Protein AF-A0A3M2FPM1-F1 (afdb_monomer_lite)

Sequence (348 aa):
MSELLPLPSFASGWLVTVLALAVVWSGVFDVLKIVMSLLVAVTVVGVLYVAAHVFPGMSAFLVGLIPQTPEVPPWAVEQGLSPNPWREILPLLGWGAGGFASQVWYTYWVMGAGYGMAARTAYGQPANPTLLQRLTKQDAEHLKGWCRVVYTDASLAMILGILVTTGFMVAGAGVLGPRQLAPDGPDVAFTLSTIFSSRWGEIGGFLFILGGAAALIATQIGQLAGWPRLLADSFRLCIPGFARRFPWKTQFRLFLLLFLFTNMVIVYTLGVRPVFLVQLGAILDGLLLTPLQALWVGLGLYLVLPKLLSKDAYDVLRPHWSFAVGLALAFLVFGYFCIVQIPFVLFG

Foldseek 3Di:
DPDPDPDPPLRVVLVLLVVLLVCLLVVPCDVLVVVLVVLLVVLLVLLLVLLVVLPPDPVVVVVVVPDDQDFDDPLVVVVVDDRRSLLVVLLCQQCLLDFQQVVVLVVVVCLVVCQQCSVVDHQPDDDDLVVQQPQALVSLLSNVVSVVVVVVVSVVVNVSSVSSVVSLVSLCCRQVVVVSDDQFDPCSLQSSLSSQCVPVNPVSSVSSSVSVSSVVSVSSSSCLNRVQSVVLNVCVVVPVVVVVPDPSSVSSVVVSVVCSVVVSCCCVVVDVGPVVVSSVCSNVRRQPCQLVVLVVVLCCQPPVSVSRHHPSSCVSNRDDCVSVVVSVVRNVVSVCCVPPVVCVVVPD

Radius of gyration: 22.38 Å; chains: 1; bounding box: 54×47×59 Å

pLDDT: mean 90.33, std 7.53, range [36.47, 97.69]

Structure (mmCIF, N/CA/C/O backbone):
data_AF-A0A3M2FPM1-F1
#
_entry.id   AF-A0A3M2FPM1-F1
#
loop_
_atom_site.group_PDB
_atom_site.id
_atom_site.type_symbol
_atom_site.label_atom_id
_atom_site.label_alt_id
_atom_site.label_comp_id
_atom_site.label_asym_id
_atom_site.label_entity_id
_atom_site.label_seq_id
_atom_site.pdbx_PDB_ins_code
_atom_site.Cartn_x
_atom_site.Cartn_y
_atom_site.Cartn_z
_atom_site.occupancy
_atom_site.B_iso_or_equiv
_atom_site.auth_seq_id
_atom_site.auth_comp_id
_atom_site.auth_asym_id
_atom_site.auth_atom_id
_atom_site.pdbx_PDB_model_num
ATOM 1 N N . MET A 1 1 ? 6.044 12.670 -29.179 1.00 42.50 1 MET A N 1
ATOM 2 C CA . MET A 1 1 ? 4.901 13.382 -28.575 1.00 42.50 1 MET A CA 1
ATOM 3 C C . MET A 1 1 ? 5.463 14.425 -27.633 1.00 42.50 1 MET A C 1
ATOM 5 O O . MET A 1 1 ? 6.058 14.070 -26.627 1.00 42.50 1 MET A O 1
ATOM 9 N N . SER A 1 2 ? 5.379 15.682 -28.055 1.00 36.47 2 SER A N 1
ATOM 10 C CA . SER A 1 2 ? 5.693 16.881 -27.279 1.00 36.47 2 SER A CA 1
ATOM 11 C C . SER A 1 2 ? 5.007 16.847 -25.914 1.00 36.47 2 SER A C 1
ATOM 13 O O . SER A 1 2 ? 3.870 16.386 -25.820 1.00 36.47 2 SER A O 1
ATOM 15 N N . GLU A 1 3 ? 5.714 17.321 -24.889 1.00 44.88 3 GLU A N 1
ATOM 16 C CA . GLU A 1 3 ? 5.253 17.483 -23.508 1.00 44.88 3 GLU A CA 1
ATOM 17 C C . GLU A 1 3 ? 3.758 17.836 -23.444 1.00 44.88 3 GLU A C 1
ATOM 19 O O . GLU A 1 3 ? 3.331 18.880 -23.931 1.00 44.88 3 GLU A O 1
ATOM 24 N N . LEU A 1 4 ? 2.945 16.954 -22.852 1.00 53.50 4 LEU A N 1
ATOM 25 C CA . LEU A 1 4 ? 1.500 17.172 -22.694 1.00 53.50 4 LEU A CA 1
ATOM 26 C C . LEU A 1 4 ? 1.186 18.440 -21.876 1.00 53.50 4 LEU A C 1
ATOM 28 O O . LEU A 1 4 ? 0.102 18.997 -22.017 1.00 53.50 4 LEU A O 1
ATOM 32 N N . LEU A 1 5 ? 2.146 18.908 -21.070 1.00 52.84 5 LEU A N 1
ATOM 33 C CA . LEU A 1 5 ? 2.195 20.210 -20.407 1.00 52.84 5 LEU A CA 1
ATOM 34 C C . LEU A 1 5 ? 3.676 20.627 -20.286 1.00 52.84 5 LEU A C 1
ATOM 36 O O . LEU A 1 5 ? 4.431 19.875 -19.668 1.00 52.84 5 LEU A O 1
ATOM 40 N N . PRO A 1 6 ? 4.108 21.796 -20.797 1.00 62.34 6 PRO A N 1
ATOM 41 C CA . PRO A 1 6 ? 5.496 22.258 -20.710 1.00 62.34 6 PRO A CA 1
ATOM 42 C C . PRO A 1 6 ? 5.778 22.877 -19.335 1.00 62.34 6 PRO A C 1
ATOM 44 O O . PRO A 1 6 ? 6.117 24.054 -19.201 1.00 62.34 6 PRO A O 1
ATOM 47 N N . LEU A 1 7 ? 5.534 22.104 -18.278 1.00 69.81 7 LEU A N 1
ATOM 48 C CA . LEU A 1 7 ? 5.782 22.518 -16.905 1.00 69.81 7 LEU A CA 1
ATOM 49 C C . LEU A 1 7 ? 7.059 21.843 -16.397 1.00 69.81 7 LEU A C 1
ATOM 51 O O . LEU A 1 7 ? 7.170 20.618 -16.491 1.00 69.81 7 LEU A O 1
ATOM 55 N N . PRO A 1 8 ? 7.995 22.602 -15.792 1.00 80.00 8 PRO A N 1
ATOM 56 C CA . PRO A 1 8 ? 9.150 22.018 -15.124 1.00 80.00 8 PRO A CA 1
ATOM 57 C C . PRO A 1 8 ? 8.712 20.937 -14.132 1.00 80.00 8 PRO A C 1
ATOM 59 O O . PRO A 1 8 ? 7.728 21.120 -13.412 1.00 80.00 8 PRO A O 1
ATOM 62 N N . SER A 1 9 ? 9.463 19.838 -14.037 1.00 76.75 9 SER A N 1
ATOM 63 C CA . SER A 1 9 ? 9.159 18.711 -13.137 1.00 76.75 9 SER A CA 1
ATOM 64 C C . SER A 1 9 ? 8.900 19.151 -11.689 1.00 76.75 9 SER A C 1
ATOM 66 O O . SER A 1 9 ? 7.981 18.654 -11.041 1.00 76.75 9 SER A O 1
ATOM 68 N N . PHE A 1 10 ? 9.642 20.157 -11.220 1.00 81.75 10 PHE A N 1
ATOM 69 C CA . PHE A 1 10 ? 9.437 20.814 -9.928 1.00 81.75 10 PHE A CA 1
ATOM 70 C C . PHE A 1 10 ? 8.044 21.454 -9.792 1.00 81.75 10 PHE A C 1
ATOM 72 O O . PHE A 1 10 ? 7.345 21.245 -8.802 1.00 81.75 10 PHE A O 1
ATOM 79 N N . ALA A 1 11 ? 7.608 22.221 -10.793 1.00 84.44 11 ALA A N 1
ATOM 80 C CA . ALA A 1 11 ? 6.297 22.868 -10.778 1.00 84.44 11 ALA A CA 1
ATOM 81 C C . ALA A 1 11 ? 5.167 21.830 -10.846 1.00 84.44 11 ALA A C 1
ATOM 83 O O . ALA A 1 11 ? 4.187 21.936 -10.110 1.00 84.44 11 ALA A O 1
ATOM 84 N N . SER A 1 12 ? 5.338 20.791 -11.666 1.00 83.62 12 SER A N 1
ATOM 85 C CA . SER A 1 12 ? 4.389 19.680 -11.793 1.00 83.62 12 SER A CA 1
ATOM 86 C C . SER A 1 12 ? 4.234 18.894 -10.486 1.00 83.62 12 SER A C 1
ATOM 88 O O . SER A 1 12 ? 3.109 18.601 -10.078 1.00 83.62 12 SER A O 1
ATOM 90 N N . GLY A 1 13 ? 5.337 18.613 -9.781 1.00 86.19 13 GLY A N 1
ATOM 91 C CA . GLY A 1 13 ? 5.314 17.940 -8.478 1.00 86.19 13 GLY A CA 1
ATOM 92 C C . GLY A 1 13 ? 4.540 18.730 -7.418 1.00 86.19 13 GLY A C 1
ATOM 93 O O . GLY A 1 13 ? 3.672 18.177 -6.732 1.00 86.19 13 GLY A O 1
ATOM 94 N N . TRP A 1 14 ? 4.779 20.043 -7.333 1.00 90.31 14 TRP A N 1
ATOM 95 C CA . TRP A 1 14 ? 4.008 20.925 -6.452 1.00 90.31 14 TRP A CA 1
ATOM 96 C C . TRP A 1 14 ? 2.537 21.013 -6.849 1.00 90.31 14 TRP A C 1
ATOM 98 O O . TRP A 1 14 ? 1.678 20.895 -5.978 1.00 90.31 14 TRP A O 1
ATOM 108 N N . LEU A 1 15 ? 2.234 21.176 -8.138 1.00 90.06 15 LEU A N 1
ATOM 109 C CA . LEU A 1 15 ? 0.861 21.273 -8.635 1.00 90.06 15 LEU A CA 1
ATOM 110 C C . LEU A 1 15 ? 0.041 20.038 -8.249 1.00 90.06 15 LEU A C 1
ATOM 112 O O . LEU A 1 15 ? -1.041 20.171 -7.677 1.00 90.06 15 LEU A O 1
ATOM 116 N N . VAL A 1 16 ? 0.576 18.842 -8.508 1.00 88.44 16 VAL A N 1
ATOM 117 C CA . VAL A 1 16 ? -0.086 17.575 -8.171 1.00 88.44 16 VAL A CA 1
ATOM 118 C C . VAL A 1 16 ? -0.299 17.447 -6.663 1.00 88.44 16 VAL A C 1
ATOM 120 O O . VAL A 1 16 ? -1.384 17.070 -6.215 1.00 88.44 16 VAL A O 1
ATOM 123 N N . THR A 1 17 ? 0.707 17.798 -5.864 1.00 90.94 17 THR A N 1
ATOM 124 C CA . THR A 1 17 ? 0.622 17.641 -4.407 1.00 90.94 17 THR A CA 1
ATOM 125 C C . THR A 1 17 ? -0.316 18.672 -3.773 1.00 90.94 17 THR A C 1
ATOM 127 O O . THR A 1 17 ? -1.078 18.334 -2.868 1.00 90.94 17 THR A O 1
ATOM 130 N N . VAL A 1 18 ? -0.331 19.912 -4.269 1.00 92.38 18 VAL A N 1
ATOM 131 C CA . VAL A 1 18 ? -1.268 20.961 -3.833 1.00 92.38 18 VAL A CA 1
ATOM 132 C C . VAL A 1 18 ? -2.696 20.633 -4.261 1.00 92.38 18 VAL A C 1
ATOM 134 O O . VAL A 1 18 ? -3.621 20.844 -3.478 1.00 92.38 18 VAL A O 1
ATOM 137 N N . LEU A 1 19 ? -2.894 20.062 -5.452 1.00 90.94 19 LEU A N 1
ATOM 138 C CA . LEU A 1 19 ? -4.199 19.551 -5.867 1.00 90.94 19 LEU A CA 1
ATOM 139 C C . LEU A 1 19 ? -4.682 18.463 -4.901 1.00 90.94 19 LEU A C 1
ATOM 141 O O . LEU A 1 19 ? -5.799 18.545 -4.390 1.00 90.94 19 LEU A O 1
ATOM 145 N N . ALA A 1 20 ? -3.828 17.482 -4.595 1.00 91.75 20 ALA A N 1
ATOM 146 C CA . ALA A 1 20 ? -4.159 16.424 -3.647 1.00 91.75 20 ALA A CA 1
ATOM 147 C C . ALA A 1 20 ? -4.471 16.989 -2.249 1.00 91.75 20 ALA A C 1
ATOM 149 O O . ALA A 1 20 ? -5.468 16.606 -1.634 1.00 91.75 20 ALA A O 1
ATOM 150 N N . LEU A 1 21 ? -3.684 17.960 -1.776 1.00 93.06 21 LEU A N 1
ATOM 151 C CA . LEU A 1 21 ? -3.943 18.694 -0.538 1.00 93.06 21 LEU A CA 1
ATOM 152 C C . LEU A 1 21 ? -5.315 19.376 -0.563 1.00 93.06 21 LEU A C 1
ATOM 154 O O . LEU A 1 21 ? -6.071 19.233 0.393 1.00 93.06 21 LEU A O 1
ATOM 158 N N . ALA A 1 22 ? -5.646 20.108 -1.628 1.00 91.75 22 ALA A N 1
ATOM 159 C CA . ALA A 1 22 ? -6.902 20.845 -1.748 1.00 91.75 22 ALA A CA 1
ATOM 160 C C . ALA A 1 22 ? -8.119 19.908 -1.728 1.00 91.75 22 ALA A C 1
ATOM 162 O O . ALA A 1 22 ? -9.112 20.187 -1.048 1.00 91.75 22 ALA A O 1
ATOM 163 N N . VAL A 1 23 ? -8.024 18.762 -2.406 1.00 90.81 23 VAL A N 1
ATOM 164 C CA . VAL A 1 23 ? -9.053 17.712 -2.379 1.00 90.81 23 VAL A CA 1
ATOM 165 C C . VAL A 1 23 ? -9.238 17.177 -0.956 1.00 90.81 23 VAL A C 1
ATOM 167 O O . VAL A 1 23 ? -10.352 17.166 -0.432 1.00 90.81 23 VAL A O 1
ATOM 170 N N . VAL A 1 24 ? -8.147 16.804 -0.281 1.00 90.75 24 VAL A N 1
ATOM 171 C CA . VAL A 1 24 ? -8.204 16.284 1.096 1.00 90.75 24 VAL A CA 1
ATOM 172 C C . VAL A 1 24 ? -8.703 17.338 2.088 1.00 90.75 24 VAL A C 1
ATOM 174 O O . VAL A 1 24 ? -9.451 17.019 3.013 1.00 90.75 24 VAL A O 1
ATOM 177 N N . TRP A 1 25 ? -8.322 18.600 1.896 1.00 91.31 25 TRP A N 1
ATOM 178 C CA . TRP A 1 25 ? -8.693 19.706 2.774 1.00 91.31 25 TRP A CA 1
ATOM 179 C C . TRP A 1 25 ? -10.163 20.107 2.638 1.00 91.31 25 TRP A C 1
ATOM 181 O O . TRP A 1 25 ? -10.804 20.436 3.642 1.00 91.31 25 TRP A O 1
ATOM 191 N N . SER A 1 26 ? -10.683 20.102 1.409 1.00 86.75 26 SER A N 1
ATOM 192 C CA . SER A 1 26 ? -12.080 20.429 1.106 1.00 86.75 26 SER A CA 1
ATOM 193 C C . SER A 1 26 ? -13.036 19.287 1.448 1.00 86.75 26 SER A C 1
ATOM 195 O O . SER A 1 26 ? -14.183 19.545 1.803 1.00 86.75 26 SER A O 1
ATOM 197 N N . GLY A 1 27 ? -12.570 18.036 1.376 1.00 78.31 27 GLY A N 1
ATOM 198 C CA . GLY A 1 27 ? -13.399 16.848 1.582 1.00 78.31 27 GLY A CA 1
ATOM 199 C C . GLY A 1 27 ? -14.321 16.525 0.403 1.00 78.31 27 GLY A C 1
ATOM 200 O O . GLY A 1 27 ? -15.122 15.600 0.508 1.00 78.31 27 GLY A O 1
ATOM 201 N N . VAL A 1 28 ? -14.210 17.250 -0.716 1.00 73.75 28 VAL A N 1
ATOM 202 C CA . VAL A 1 28 ? -15.019 17.032 -1.921 1.00 73.75 28 VAL A CA 1
ATOM 203 C C . VAL A 1 28 ? -14.336 15.973 -2.784 1.00 73.75 28 VAL A C 1
ATOM 205 O O . VAL A 1 28 ? -13.407 16.269 -3.532 1.00 73.75 28 VAL A O 1
ATOM 208 N N . PHE A 1 29 ? -14.775 14.723 -2.647 1.00 73.50 29 PHE A N 1
ATOM 209 C CA . PHE A 1 29 ? -14.150 13.572 -3.310 1.00 73.50 29 PHE A CA 1
ATOM 210 C C . PHE A 1 29 ? -14.971 12.967 -4.444 1.00 73.50 29 PHE A C 1
ATOM 212 O O . PHE A 1 29 ? -14.406 12.267 -5.280 1.00 73.50 29 PHE A O 1
ATOM 219 N N . ASP A 1 30 ? -16.280 13.196 -4.483 1.00 75.44 30 ASP A N 1
ATOM 220 C CA . ASP A 1 30 ? -17.179 12.295 -5.210 1.00 75.44 30 ASP A CA 1
ATOM 221 C C . ASP A 1 30 ? -16.984 12.342 -6.729 1.00 75.44 30 ASP A C 1
ATOM 223 O O . ASP A 1 30 ? -16.840 11.301 -7.369 1.00 75.44 30 ASP A O 1
ATOM 227 N N . VAL A 1 31 ? -16.884 13.542 -7.310 1.00 76.69 31 VAL A N 1
ATOM 228 C CA . VAL A 1 31 ? -16.664 13.703 -8.759 1.00 76.69 31 VAL A CA 1
ATOM 229 C C . VAL A 1 31 ? -15.287 13.181 -9.163 1.00 76.69 31 VAL A C 1
ATOM 231 O O . VAL A 1 31 ? -15.156 12.436 -10.134 1.00 76.69 31 VAL A O 1
ATOM 234 N N . LEU A 1 32 ? -14.258 13.539 -8.392 1.00 81.50 32 LEU A N 1
ATOM 235 C CA . LEU A 1 32 ? -12.887 13.139 -8.682 1.00 81.50 32 LEU A CA 1
ATOM 236 C C . LEU A 1 32 ? -12.728 11.616 -8.585 1.00 81.50 32 LEU A C 1
ATOM 238 O O . LEU A 1 32 ? -12.099 11.008 -9.447 1.00 81.50 32 LEU A O 1
ATOM 242 N N . LYS A 1 33 ? -13.375 10.991 -7.596 1.00 82.38 33 LYS A N 1
ATOM 243 C CA . LYS A 1 33 ? -13.416 9.537 -7.437 1.00 82.38 33 LYS A CA 1
ATOM 244 C C . LYS A 1 33 ? -13.971 8.858 -8.687 1.00 82.38 33 LYS A C 1
ATOM 246 O O . LYS A 1 33 ? -13.342 7.926 -9.170 1.00 82.38 33 LYS A O 1
ATOM 251 N N . ILE A 1 34 ? -15.086 9.337 -9.244 1.00 86.12 34 ILE A N 1
ATOM 252 C CA . ILE A 1 34 ? -15.693 8.740 -10.448 1.00 86.12 34 ILE A CA 1
ATOM 253 C C . ILE A 1 34 ? -14.735 8.819 -11.641 1.00 86.12 34 ILE A C 1
ATOM 255 O O . ILE A 1 34 ? -14.477 7.805 -12.291 1.00 86.12 34 ILE A O 1
ATOM 259 N N . VAL A 1 35 ? -14.176 10.003 -11.909 1.00 86.62 35 VAL A N 1
ATOM 260 C CA . VAL A 1 35 ? -13.268 10.211 -13.050 1.00 86.62 35 VAL A CA 1
ATOM 261 C C . VAL A 1 35 ? -12.014 9.344 -12.917 1.00 86.62 35 VAL A C 1
ATOM 263 O O . VAL A 1 35 ? -11.632 8.657 -13.863 1.00 86.62 35 VAL A O 1
ATOM 266 N N . MET A 1 36 ? -11.393 9.320 -11.736 1.00 88.00 36 MET A N 1
ATOM 267 C CA . MET A 1 36 ? -10.199 8.508 -11.494 1.00 88.00 36 MET A CA 1
ATOM 268 C C . MET A 1 36 ? -10.500 7.014 -11.570 1.00 88.00 36 MET A C 1
ATOM 270 O O . MET A 1 36 ? -9.724 6.276 -12.168 1.00 88.00 36 MET A O 1
ATOM 274 N N . SER A 1 37 ? -11.628 6.561 -11.016 1.00 89.44 37 SER A N 1
ATOM 275 C CA . SER A 1 37 ? -12.043 5.159 -11.106 1.00 89.44 37 SER A CA 1
ATOM 276 C C . SER A 1 37 ? -12.270 4.723 -12.550 1.00 89.44 37 SER A C 1
ATOM 278 O O . SER A 1 37 ? -11.867 3.619 -12.900 1.00 89.44 37 SER A O 1
ATOM 280 N N . LEU A 1 38 ? -12.845 5.581 -13.401 1.00 92.81 38 LEU A N 1
ATOM 281 C CA . LEU A 1 38 ? -12.995 5.292 -14.829 1.00 92.81 38 LEU A CA 1
ATOM 282 C C . LEU A 1 38 ? -11.630 5.134 -15.512 1.00 92.81 38 LEU A C 1
ATOM 284 O O . LEU A 1 38 ? -11.411 4.156 -16.221 1.00 92.81 38 LEU A O 1
ATOM 288 N N . LEU A 1 39 ? -10.699 6.062 -15.277 1.00 92.56 39 LEU A N 1
ATOM 289 C CA . LEU A 1 39 ? -9.359 6.009 -15.871 1.00 92.56 39 LEU A CA 1
ATOM 290 C C . LEU A 1 39 ? -8.565 4.789 -15.390 1.00 92.56 39 LEU A C 1
ATOM 292 O O . LEU A 1 39 ? -7.934 4.106 -16.194 1.00 92.56 39 LEU A O 1
ATOM 296 N N . VAL A 1 40 ? -8.645 4.465 -14.098 1.00 91.44 40 VAL A N 1
ATOM 297 C CA . VAL A 1 40 ? -8.042 3.247 -13.541 1.00 91.44 40 VAL A CA 1
ATOM 298 C C . VAL A 1 40 ? -8.688 2.002 -14.147 1.00 91.44 40 VAL A C 1
ATOM 300 O O . VAL A 1 40 ? -7.971 1.074 -14.508 1.00 91.44 40 VAL A O 1
ATOM 303 N N . ALA A 1 41 ? -10.012 1.978 -14.327 1.00 93.69 41 ALA A N 1
ATOM 304 C CA . ALA A 1 41 ? -10.698 0.861 -14.972 1.00 93.69 41 ALA A CA 1
ATOM 305 C C . ALA A 1 41 ? -10.243 0.673 -16.428 1.00 93.69 41 ALA A C 1
ATOM 307 O O . ALA A 1 41 ? -10.002 -0.459 -16.842 1.00 93.69 41 ALA A O 1
ATOM 308 N N . VAL A 1 42 ? -10.048 1.761 -17.183 1.00 93.56 42 VAL A N 1
ATOM 309 C CA . VAL A 1 42 ? -9.473 1.709 -18.540 1.00 93.56 42 VAL A CA 1
ATOM 310 C C . VAL A 1 42 ? -8.069 1.103 -18.513 1.00 93.56 42 VAL A C 1
ATOM 312 O O . VAL A 1 42 ? -7.777 0.221 -19.320 1.00 93.56 42 VAL A O 1
ATOM 315 N N . THR A 1 43 ? -7.220 1.498 -17.560 1.00 93.69 43 THR A N 1
ATOM 316 C CA . THR A 1 43 ? -5.889 0.896 -17.382 1.00 93.69 43 THR A CA 1
ATOM 317 C C . THR A 1 43 ? -5.974 -0.589 -17.040 1.00 93.69 43 THR A C 1
ATOM 319 O O . THR A 1 43 ? -5.253 -1.395 -17.619 1.00 93.69 43 THR A O 1
ATOM 322 N N . VAL A 1 44 ? -6.870 -0.984 -16.135 1.00 94.88 44 VAL A N 1
ATOM 323 C CA . VAL A 1 44 ? -7.064 -2.392 -15.757 1.00 94.88 44 VAL A CA 1
ATOM 324 C C . VAL A 1 44 ? -7.505 -3.225 -16.961 1.00 94.88 44 VAL A C 1
ATOM 326 O O . VAL A 1 44 ? -6.913 -4.263 -17.247 1.00 94.88 44 VAL A O 1
ATOM 329 N N . VAL A 1 45 ? -8.501 -2.760 -17.713 1.00 96.06 45 VAL A N 1
ATOM 330 C CA . VAL A 1 45 ? -8.961 -3.458 -18.921 1.00 96.06 45 VAL A CA 1
ATOM 331 C C . VAL A 1 45 ? -7.846 -3.520 -19.964 1.00 96.06 45 VAL A C 1
ATOM 333 O O . VAL A 1 45 ? -7.619 -4.576 -20.552 1.00 96.06 45 VAL A O 1
ATOM 336 N N . GLY A 1 46 ? -7.113 -2.424 -20.164 1.00 96.06 46 GLY A N 1
ATOM 337 C CA . GLY A 1 46 ? -6.020 -2.373 -21.129 1.00 96.06 46 GLY A CA 1
ATOM 338 C C . GLY A 1 46 ? -4.866 -3.300 -20.789 1.00 96.06 46 GLY A C 1
ATOM 339 O O . GLY A 1 46 ? -4.394 -4.019 -21.668 1.00 96.06 46 GLY A O 1
ATOM 340 N N . VAL A 1 47 ? -4.456 -3.374 -19.522 1.00 97.06 47 VAL A N 1
ATOM 341 C CA . VAL A 1 47 ? -3.361 -4.270 -19.141 1.00 97.06 47 VAL A CA 1
ATOM 342 C C . VAL A 1 47 ? -3.775 -5.733 -19.260 1.00 97.06 47 VAL A C 1
ATOM 344 O O . VAL A 1 47 ? -2.997 -6.534 -19.772 1.00 97.06 47 VAL A O 1
ATOM 347 N N . LEU A 1 48 ? -5.009 -6.083 -18.882 1.00 97.12 48 LEU A N 1
ATOM 348 C CA . LEU A 1 48 ? -5.526 -7.444 -19.047 1.00 97.12 48 LEU A CA 1
ATOM 349 C C . LEU A 1 48 ? -5.653 -7.820 -20.529 1.00 97.12 48 LEU A C 1
ATOM 351 O O . LEU A 1 48 ? -5.297 -8.935 -20.912 1.00 97.12 48 LEU A O 1
ATOM 355 N N . TYR A 1 49 ? -6.085 -6.881 -21.375 1.00 97.62 49 TYR A N 1
ATOM 356 C CA . TYR A 1 49 ? -6.118 -7.061 -22.825 1.00 97.62 49 TYR A CA 1
ATOM 357 C C . TYR A 1 49 ? -4.718 -7.321 -23.391 1.00 97.62 49 TYR A C 1
ATOM 359 O O . TYR A 1 49 ? -4.521 -8.302 -24.112 1.00 97.62 49 TYR A O 1
ATOM 367 N N . VAL A 1 50 ? -3.732 -6.479 -23.062 1.00 97.69 50 VAL A N 1
ATOM 368 C CA . VAL A 1 50 ? -2.355 -6.648 -23.552 1.00 97.69 50 VAL A CA 1
ATOM 369 C C . VAL A 1 50 ? -1.769 -7.964 -23.044 1.00 97.69 50 VAL A C 1
ATOM 371 O O . VAL A 1 50 ? -1.223 -8.718 -23.847 1.00 97.69 50 VAL A O 1
ATOM 374 N N . ALA A 1 51 ? -1.939 -8.274 -21.755 1.00 97.69 51 ALA A N 1
ATOM 375 C CA . ALA A 1 51 ? -1.461 -9.508 -21.137 1.00 97.69 51 ALA A CA 1
ATOM 376 C C . ALA A 1 51 ? -2.026 -10.758 -21.824 1.00 97.69 51 ALA A C 1
ATOM 378 O O . ALA A 1 51 ? -1.273 -11.689 -22.091 1.00 97.69 51 ALA A O 1
ATOM 379 N N . ALA A 1 52 ? -3.315 -10.763 -22.179 1.00 97.19 52 ALA A N 1
ATOM 380 C CA . ALA A 1 52 ? -3.925 -11.864 -22.924 1.00 97.19 52 ALA A CA 1
ATOM 381 C C . ALA A 1 52 ? -3.288 -12.059 -24.315 1.00 97.19 52 ALA A C 1
ATOM 383 O O . ALA A 1 52 ? -3.116 -13.191 -24.759 1.00 97.19 52 ALA A O 1
ATOM 384 N N . HIS A 1 53 ? -2.886 -10.973 -24.984 1.00 96.75 53 HIS A N 1
ATOM 385 C CA . HIS A 1 53 ? -2.260 -11.023 -26.313 1.00 96.75 53 HIS A CA 1
ATOM 386 C C . HIS A 1 53 ? -0.778 -11.404 -26.298 1.00 96.75 53 HIS A C 1
ATOM 388 O O . HIS A 1 53 ? -0.242 -11.786 -27.338 1.00 96.75 53 HIS A O 1
ATOM 394 N N . VAL A 1 54 ? -0.096 -11.241 -25.165 1.00 96.88 54 VAL A N 1
ATOM 395 C CA . VAL A 1 54 ? 1.315 -11.632 -24.994 1.00 96.88 54 VAL A CA 1
ATOM 396 C C . VAL A 1 54 ? 1.476 -12.797 -24.019 1.00 96.88 54 VAL A C 1
ATOM 398 O O . VAL A 1 54 ? 2.565 -13.035 -23.503 1.00 96.88 54 VAL A O 1
ATOM 401 N N . PHE A 1 55 ? 0.387 -13.521 -23.752 1.00 97.06 55 PHE A N 1
ATOM 402 C CA . PHE A 1 55 ? 0.371 -14.606 -22.785 1.00 97.06 55 PHE A CA 1
ATOM 403 C C . PHE A 1 55 ? 1.346 -15.717 -23.214 1.00 97.06 55 PHE A C 1
ATOM 405 O O . PHE A 1 55 ? 1.225 -16.230 -24.328 1.00 97.06 55 PHE A O 1
ATOM 412 N N . PRO A 1 56 ? 2.282 -16.146 -22.346 1.00 93.75 56 PRO A N 1
ATOM 413 C CA . PRO A 1 56 ? 3.347 -17.085 -22.716 1.00 93.75 56 PRO A CA 1
ATOM 414 C C . PRO A 1 56 ? 2.867 -18.544 -22.856 1.00 93.75 56 PRO A C 1
ATOM 416 O O . PRO A 1 56 ? 3.672 -19.457 -23.030 1.00 93.75 56 PRO A O 1
ATOM 419 N N . GLY A 1 57 ? 1.558 -18.784 -22.755 1.00 96.12 57 GLY A N 1
ATOM 420 C CA . GLY A 1 57 ? 0.959 -20.113 -22.685 1.00 96.12 57 GLY A CA 1
ATOM 421 C C . GLY A 1 57 ? 0.880 -20.653 -21.253 1.00 96.12 57 GLY A C 1
ATOM 422 O O . GLY A 1 57 ? 1.600 -20.224 -20.350 1.00 96.12 57 GLY A O 1
ATOM 423 N N . MET A 1 58 ? -0.021 -21.618 -21.039 1.00 95.38 58 MET A N 1
ATOM 424 C CA . MET A 1 58 ? -0.345 -22.119 -19.695 1.00 95.38 58 MET A CA 1
ATOM 425 C C . MET A 1 58 ? 0.850 -22.801 -19.019 1.00 95.38 58 MET A C 1
ATOM 427 O O . MET A 1 58 ? 1.058 -22.631 -17.825 1.00 95.38 58 MET A O 1
ATOM 431 N N . SER A 1 59 ? 1.672 -23.532 -19.779 1.00 95.62 59 SER A N 1
ATOM 432 C CA . SER A 1 59 ? 2.841 -24.223 -19.224 1.00 95.62 59 SER A CA 1
ATOM 433 C C . SER A 1 59 ? 3.846 -23.245 -18.615 1.00 95.62 59 SER A C 1
ATOM 435 O O . SER A 1 59 ? 4.237 -23.409 -17.464 1.00 95.62 59 SER A O 1
ATOM 437 N N . ALA A 1 60 ? 4.246 -22.213 -19.363 1.00 93.00 60 ALA A N 1
ATOM 438 C CA . ALA A 1 60 ? 5.197 -21.212 -18.882 1.00 93.00 60 ALA A CA 1
ATOM 439 C C . ALA A 1 60 ? 4.620 -20.410 -17.708 1.00 93.00 60 ALA A C 1
ATOM 441 O O . ALA A 1 60 ? 5.321 -20.143 -16.734 1.00 93.00 60 ALA A O 1
ATOM 442 N N . PHE A 1 61 ? 3.326 -20.087 -17.769 1.00 93.56 61 PHE A N 1
ATOM 443 C CA . PHE A 1 61 ? 2.632 -19.411 -16.680 1.00 93.56 61 PHE A CA 1
ATOM 444 C C . PHE A 1 61 ? 2.652 -20.230 -15.380 1.00 93.56 61 PHE A C 1
ATOM 446 O O . PHE A 1 61 ? 3.014 -19.697 -14.335 1.00 93.56 61 PHE A O 1
ATOM 453 N N . LEU A 1 62 ? 2.333 -21.528 -15.441 1.00 94.12 62 LEU A N 1
ATOM 454 C CA . LEU A 1 62 ? 2.347 -22.411 -14.269 1.00 94.12 62 LEU A CA 1
ATOM 455 C C . LEU A 1 62 ? 3.757 -22.612 -13.702 1.00 94.12 62 LEU A C 1
ATOM 457 O O . LEU A 1 62 ? 3.911 -22.658 -12.484 1.00 94.12 62 LEU A O 1
ATOM 461 N N . VAL A 1 63 ? 4.785 -22.675 -14.555 1.00 92.19 63 VAL A N 1
ATOM 462 C CA . VAL A 1 63 ? 6.188 -22.689 -14.101 1.00 92.19 63 VAL A CA 1
ATOM 463 C C . VAL A 1 63 ? 6.528 -21.401 -13.346 1.00 92.19 63 VAL A C 1
ATOM 465 O O . VAL A 1 63 ? 7.202 -21.457 -12.322 1.00 92.19 63 VAL A O 1
ATOM 468 N N . GLY A 1 64 ? 6.009 -20.253 -13.789 1.00 90.44 64 GLY A N 1
ATOM 469 C CA . GLY A 1 64 ? 6.175 -18.971 -13.099 1.00 90.44 64 GLY A CA 1
ATOM 470 C C . GLY A 1 64 ? 5.536 -18.903 -11.705 1.00 90.44 64 GLY A C 1
ATOM 471 O O . GLY A 1 64 ? 5.899 -18.029 -10.925 1.00 90.44 64 GLY A O 1
ATOM 472 N N . LEU A 1 65 ? 4.617 -19.817 -11.368 1.00 91.25 65 LEU A N 1
ATOM 473 C CA . LEU A 1 65 ? 4.025 -19.912 -10.027 1.00 91.25 65 LEU A CA 1
ATOM 474 C C . LEU A 1 65 ? 4.894 -20.704 -9.042 1.00 91.25 65 LEU A C 1
ATOM 476 O O . LEU A 1 65 ? 4.619 -20.689 -7.841 1.00 91.25 65 LEU A O 1
ATOM 480 N N . ILE A 1 66 ? 5.920 -21.409 -9.527 1.00 93.00 66 ILE A N 1
ATOM 481 C CA . ILE A 1 66 ? 6.856 -22.138 -8.674 1.00 93.00 66 ILE A CA 1
ATOM 482 C C . ILE A 1 66 ? 7.776 -21.109 -8.003 1.00 93.00 66 ILE A C 1
ATOM 484 O O . ILE A 1 66 ? 8.438 -20.352 -8.715 1.00 93.00 66 ILE A O 1
ATOM 488 N N . PRO A 1 67 ? 7.852 -21.062 -6.658 1.00 88.69 67 PRO A N 1
ATOM 489 C CA . PRO A 1 67 ? 8.743 -20.140 -5.965 1.00 88.69 67 PRO A CA 1
ATOM 490 C C . PRO A 1 67 ? 10.200 -20.397 -6.353 1.00 88.69 67 PRO A C 1
ATOM 492 O O . PRO A 1 67 ? 10.791 -21.407 -5.976 1.00 88.69 67 PRO A O 1
ATOM 495 N N . GLN A 1 68 ? 10.774 -19.469 -7.109 1.00 89.38 68 GLN A N 1
ATOM 496 C CA . GLN A 1 68 ? 12.169 -19.489 -7.521 1.00 89.38 68 GLN A CA 1
ATOM 497 C C . GLN A 1 68 ? 12.679 -18.059 -7.644 1.00 89.38 68 GLN A C 1
ATOM 499 O O . GLN A 1 68 ? 11.921 -17.141 -7.957 1.00 89.38 68 GLN A O 1
ATOM 504 N N . THR A 1 69 ? 13.971 -17.877 -7.404 1.00 89.25 69 THR A N 1
ATOM 505 C CA . THR A 1 69 ? 14.630 -16.596 -7.633 1.00 89.25 69 THR A CA 1
ATOM 506 C C . THR A 1 69 ? 15.058 -16.546 -9.103 1.00 89.25 69 THR A C 1
ATOM 508 O O . THR A 1 69 ? 15.921 -17.337 -9.483 1.00 89.25 69 THR A O 1
ATOM 511 N N . PRO A 1 70 ? 14.462 -15.682 -9.946 1.00 88.62 70 PRO A N 1
ATOM 512 C CA . PRO A 1 70 ? 14.853 -15.574 -11.346 1.00 88.62 70 PRO A CA 1
ATOM 513 C C . PRO A 1 70 ? 16.246 -14.953 -11.479 1.00 88.62 70 PRO A C 1
ATOM 515 O O . PRO A 1 70 ? 16.631 -14.101 -10.680 1.00 88.62 70 PRO A O 1
ATOM 518 N N . GLU A 1 71 ? 16.979 -15.336 -12.520 1.00 90.69 71 GLU A N 1
ATOM 519 C CA . GLU A 1 71 ? 18.215 -14.652 -12.898 1.00 90.69 71 GLU A CA 1
ATOM 520 C C . GLU A 1 71 ? 17.905 -13.329 -13.607 1.00 90.69 71 GLU A C 1
ATOM 522 O O . GLU A 1 71 ? 16.938 -13.220 -14.368 1.00 90.69 71 GLU A O 1
ATOM 527 N N . VAL A 1 72 ? 18.741 -12.315 -13.371 1.00 92.88 72 VAL A N 1
ATOM 528 C CA . VAL A 1 72 ? 18.662 -11.050 -14.108 1.00 92.88 72 VAL A CA 1
ATOM 529 C C . VAL A 1 72 ? 19.265 -11.266 -15.501 1.00 92.88 72 VAL A C 1
ATOM 531 O O . VAL A 1 72 ? 20.414 -11.702 -15.592 1.00 92.88 72 VAL A O 1
ATOM 534 N N . PRO A 1 73 ? 18.539 -10.970 -16.596 1.00 92.88 73 PRO A N 1
ATOM 535 C CA . PRO A 1 73 ? 19.059 -11.172 -17.944 1.00 92.88 73 PRO A CA 1
ATOM 536 C C . PRO A 1 73 ? 20.353 -10.377 -18.205 1.00 92.88 73 PRO A C 1
ATOM 538 O O . PRO A 1 73 ? 20.426 -9.216 -17.794 1.00 92.88 73 PRO A O 1
ATOM 541 N N . PRO A 1 74 ? 21.329 -10.922 -18.962 1.00 94.25 74 PRO A N 1
ATOM 542 C CA . PRO A 1 74 ? 22.599 -10.239 -19.235 1.00 94.25 74 PRO A CA 1
ATOM 543 C C . PRO A 1 74 ? 22.433 -8.832 -19.823 1.00 94.25 74 PRO A C 1
ATOM 545 O O . PRO A 1 74 ? 23.077 -7.897 -19.361 1.00 94.25 74 PRO A O 1
ATOM 548 N N . TRP A 1 75 ? 21.486 -8.654 -20.753 1.00 94.38 75 TRP A N 1
ATOM 549 C CA . TRP A 1 75 ? 21.201 -7.356 -21.376 1.00 94.38 75 TRP A CA 1
ATOM 550 C C . TRP A 1 75 ? 20.776 -6.284 -20.360 1.00 94.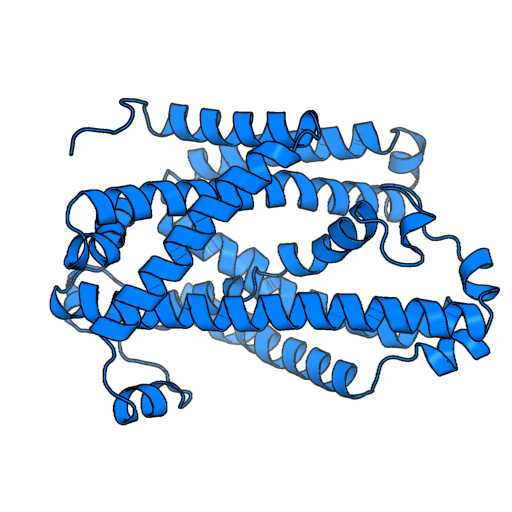38 75 TRP A C 1
ATOM 552 O O . TRP A 1 75 ? 21.055 -5.105 -20.554 1.00 94.38 75 TRP A O 1
ATOM 562 N N . ALA A 1 76 ? 20.102 -6.671 -19.271 1.00 92.44 76 ALA A N 1
ATOM 563 C CA . ALA A 1 76 ? 19.663 -5.732 -18.243 1.00 92.44 76 ALA A CA 1
ATOM 564 C C . ALA A 1 76 ? 20.845 -5.314 -17.357 1.00 92.44 76 ALA A C 1
ATOM 566 O O . ALA A 1 76 ? 20.979 -4.142 -17.008 1.00 92.44 76 ALA A O 1
ATOM 567 N N . VAL A 1 77 ? 21.742 -6.255 -17.048 1.00 93.00 77 VAL A N 1
ATOM 568 C CA . VAL A 1 77 ? 22.987 -5.970 -16.319 1.00 93.00 77 VAL A CA 1
ATOM 569 C C . VAL A 1 77 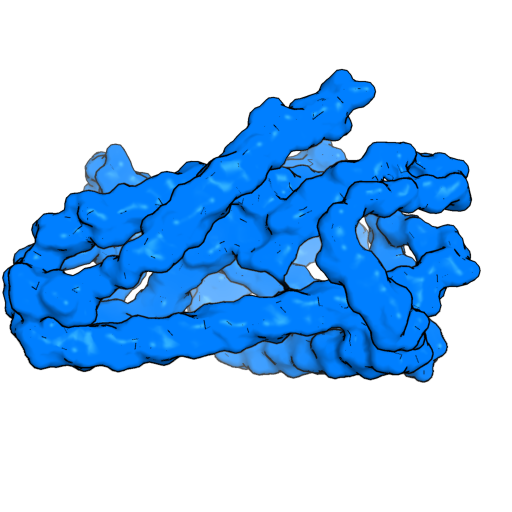? 23.900 -5.056 -17.141 1.00 93.00 77 VAL A C 1
ATOM 571 O O . VAL A 1 77 ? 24.448 -4.095 -16.606 1.00 93.00 77 VAL A O 1
ATOM 574 N N . GLU A 1 78 ? 24.008 -5.294 -18.450 1.00 93.12 78 GLU A N 1
ATOM 575 C CA . GLU A 1 78 ? 24.743 -4.429 -19.385 1.00 93.12 78 GLU A CA 1
ATOM 576 C C . GLU A 1 78 ? 24.175 -3.000 -19.441 1.00 93.12 78 GLU A C 1
ATOM 578 O O . GLU A 1 78 ? 24.928 -2.043 -19.614 1.00 93.12 78 GLU A O 1
ATOM 583 N N . GLN A 1 79 ? 22.866 -2.836 -19.224 1.00 90.25 79 GLN A N 1
ATOM 584 C CA . GLN A 1 79 ? 22.199 -1.532 -19.101 1.00 90.25 79 GLN A CA 1
ATOM 585 C C . GLN A 1 79 ? 22.342 -0.891 -17.706 1.00 90.25 79 GLN A C 1
ATOM 587 O O . GLN A 1 79 ? 21.787 0.178 -17.459 1.00 90.25 79 GLN A O 1
ATOM 592 N N . GLY A 1 80 ? 23.103 -1.504 -16.794 1.00 87.88 80 GLY A N 1
ATOM 593 C CA . GLY A 1 80 ? 23.417 -0.949 -15.476 1.00 87.88 80 GLY A CA 1
ATOM 594 C C . GLY A 1 80 ? 22.471 -1.372 -14.350 1.00 87.88 80 GLY A C 1
ATOM 595 O O . GLY A 1 80 ? 22.599 -0.858 -13.235 1.00 87.88 80 GLY A O 1
ATOM 596 N N . LEU A 1 81 ? 21.548 -2.312 -14.594 1.00 88.38 81 LEU A N 1
ATOM 597 C CA . LEU A 1 81 ? 20.743 -2.895 -13.521 1.00 88.38 81 LEU A CA 1
ATOM 598 C C . LEU A 1 81 ? 21.602 -3.810 -12.643 1.00 88.38 81 LEU A C 1
ATOM 600 O O . LEU A 1 81 ? 22.597 -4.397 -13.068 1.00 88.38 81 LEU A O 1
ATOM 604 N N . SER A 1 82 ? 21.198 -3.948 -11.382 1.00 89.69 82 SER A N 1
ATOM 605 C CA . SER A 1 82 ? 21.886 -4.852 -10.467 1.00 89.69 82 SER A CA 1
ATOM 606 C C . SER A 1 82 ? 21.707 -6.306 -10.905 1.00 89.69 82 SER A C 1
ATOM 608 O O . SER A 1 82 ? 20.585 -6.700 -11.219 1.00 89.69 82 SER A O 1
ATOM 610 N N . PRO A 1 83 ? 22.763 -7.138 -10.838 1.00 91.12 83 PRO A N 1
ATOM 611 C CA . PRO A 1 83 ? 22.637 -8.573 -11.078 1.00 91.12 83 PRO A CA 1
ATOM 612 C C . PRO A 1 83 ? 21.875 -9.294 -9.953 1.00 91.12 83 PRO A C 1
ATOM 614 O O . PRO A 1 83 ? 21.548 -10.468 -10.097 1.00 91.12 83 PRO A O 1
ATOM 617 N N . ASN A 1 84 ? 21.599 -8.621 -8.827 1.00 91.81 84 ASN A N 1
ATOM 618 C CA . ASN A 1 84 ? 20.835 -9.183 -7.722 1.00 91.81 84 ASN A CA 1
ATOM 619 C C . ASN A 1 84 ? 19.321 -8.968 -7.952 1.00 91.81 84 ASN A C 1
ATOM 621 O O . ASN A 1 84 ? 18.837 -7.844 -7.779 1.00 91.81 84 ASN A O 1
ATOM 625 N N . PRO A 1 85 ? 18.547 -10.025 -8.267 1.00 91.75 85 PRO A N 1
ATOM 626 C CA . PRO A 1 85 ? 17.119 -9.918 -8.588 1.00 91.75 85 PRO A CA 1
ATOM 627 C C . PRO A 1 85 ? 16.275 -9.442 -7.399 1.00 91.75 85 PRO A C 1
ATOM 629 O O . PRO A 1 85 ? 15.193 -8.880 -7.582 1.00 91.75 85 PRO A O 1
ATOM 632 N N . TRP A 1 86 ? 16.770 -9.598 -6.166 1.00 91.62 86 TRP A N 1
ATOM 633 C CA . TRP A 1 86 ? 16.071 -9.132 -4.971 1.00 91.62 86 TRP A CA 1
ATOM 634 C C . TRP A 1 86 ? 15.910 -7.610 -4.915 1.00 91.62 86 TRP A C 1
ATOM 636 O O . TRP A 1 86 ? 15.012 -7.139 -4.216 1.00 91.62 86 TRP A O 1
ATOM 646 N N . ARG A 1 87 ? 16.700 -6.842 -5.686 1.00 89.56 87 ARG A N 1
ATOM 647 C CA . ARG A 1 87 ? 16.494 -5.390 -5.826 1.00 89.56 87 ARG A CA 1
ATOM 648 C C . ARG A 1 87 ? 15.147 -5.031 -6.443 1.00 89.56 87 ARG A C 1
ATOM 650 O O . ARG A 1 87 ? 14.590 -4.008 -6.068 1.00 89.56 87 ARG A O 1
ATOM 657 N N . GLU A 1 88 ? 14.605 -5.888 -7.303 1.00 88.81 88 GLU A N 1
ATOM 658 C CA . GLU A 1 88 ? 13.286 -5.690 -7.912 1.00 88.81 88 GLU A CA 1
ATOM 659 C C . GLU A 1 88 ? 12.186 -6.463 -7.169 1.00 88.81 88 GLU A C 1
ATOM 661 O O . GLU A 1 88 ? 11.066 -5.973 -7.012 1.00 88.81 88 GLU A O 1
ATOM 666 N 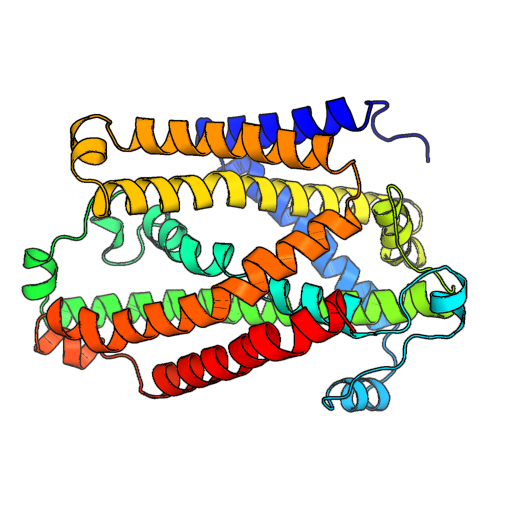N . ILE A 1 89 ? 12.505 -7.650 -6.635 1.00 91.56 89 ILE A N 1
ATOM 667 C CA . ILE A 1 89 ? 11.529 -8.487 -5.918 1.00 91.56 89 ILE A CA 1
ATOM 668 C C . ILE A 1 89 ? 11.103 -7.845 -4.592 1.00 91.56 89 ILE A C 1
ATOM 670 O O . ILE A 1 89 ? 9.913 -7.843 -4.279 1.00 91.56 89 ILE A O 1
ATOM 674 N N . LEU A 1 90 ? 12.031 -7.294 -3.798 1.00 91.56 90 LEU A N 1
ATOM 675 C CA . LEU A 1 90 ? 11.694 -6.743 -2.479 1.00 91.56 90 LEU A CA 1
ATOM 676 C C . LEU A 1 90 ? 10.707 -5.561 -2.562 1.00 91.56 90 LEU A C 1
ATOM 678 O O . LEU A 1 90 ? 9.687 -5.612 -1.869 1.00 91.56 90 LEU A O 1
ATOM 682 N N . PRO A 1 91 ? 10.917 -4.537 -3.413 1.00 89.62 91 PRO A N 1
ATOM 683 C CA . PRO A 1 91 ? 9.923 -3.484 -3.613 1.00 89.62 91 PRO A CA 1
ATOM 684 C C . PRO A 1 91 ? 8.554 -4.012 -4.052 1.00 89.62 91 PRO A C 1
ATOM 686 O O . PRO A 1 91 ? 7.526 -3.583 -3.521 1.00 89.62 91 PRO A O 1
ATOM 689 N N . LEU A 1 92 ? 8.525 -4.983 -4.972 1.00 89.69 92 LEU A N 1
ATOM 690 C CA . LEU A 1 92 ? 7.278 -5.602 -5.416 1.00 89.69 92 LEU A CA 1
ATOM 691 C C . LEU A 1 92 ? 6.549 -6.299 -4.258 1.00 89.69 92 LEU A C 1
ATOM 693 O O . LEU A 1 92 ? 5.339 -6.133 -4.110 1.00 89.69 92 LEU A O 1
ATOM 697 N N . LEU A 1 93 ? 7.270 -7.029 -3.404 1.00 89.00 93 LEU A N 1
ATOM 698 C CA . LEU A 1 93 ? 6.696 -7.668 -2.215 1.00 89.00 93 LEU A CA 1
ATOM 699 C C . LEU A 1 93 ? 6.191 -6.648 -1.188 1.00 89.00 93 LEU A C 1
ATOM 701 O O . LEU A 1 93 ? 5.161 -6.881 -0.556 1.00 89.00 93 LEU A O 1
ATOM 705 N N . GLY A 1 94 ? 6.882 -5.516 -1.038 1.00 87.25 94 GLY A N 1
ATOM 706 C CA . GLY A 1 94 ? 6.486 -4.452 -0.116 1.00 87.25 94 GLY A CA 1
ATOM 707 C C . GLY A 1 94 ? 5.150 -3.805 -0.483 1.00 87.25 94 GLY A C 1
ATOM 708 O O . GLY A 1 94 ? 4.309 -3.578 0.386 1.00 87.25 94 GLY A O 1
ATOM 709 N N . TRP A 1 95 ? 4.911 -3.535 -1.768 1.00 85.81 95 TRP A N 1
ATOM 710 C CA . TRP A 1 95 ? 3.706 -2.824 -2.224 1.00 85.81 95 TRP A CA 1
ATOM 711 C C . TRP A 1 95 ? 2.689 -3.664 -2.999 1.00 85.81 95 TRP A C 1
ATOM 713 O O . TRP A 1 95 ? 1.614 -3.152 -3.311 1.00 85.81 95 TRP A O 1
ATOM 723 N N . GLY A 1 96 ? 2.940 -4.956 -3.225 1.00 75.50 96 GLY A N 1
ATOM 724 C CA . GLY A 1 96 ? 2.020 -5.855 -3.936 1.00 75.50 96 GLY A CA 1
ATOM 725 C C . GLY A 1 96 ? 0.610 -5.948 -3.329 1.00 75.50 96 GLY A C 1
ATOM 726 O O . GLY A 1 96 ? -0.339 -6.285 -4.031 1.00 75.50 96 GLY A O 1
ATOM 727 N N . ALA A 1 97 ? 0.447 -5.589 -2.050 1.00 68.44 97 ALA A N 1
ATOM 728 C CA . ALA A 1 97 ? -0.846 -5.469 -1.366 1.00 68.44 97 ALA A CA 1
ATOM 729 C C . ALA A 1 97 ? -1.072 -4.074 -0.743 1.00 68.44 97 ALA A C 1
ATOM 731 O O . ALA A 1 97 ? -1.719 -3.954 0.299 1.00 68.44 97 ALA A O 1
ATOM 732 N N . GLY A 1 98 ? -0.501 -3.025 -1.348 1.00 73.75 98 GLY A N 1
ATOM 733 C CA . GLY A 1 98 ? -0.658 -1.630 -0.920 1.00 73.75 98 GLY A CA 1
ATOM 734 C C . GLY A 1 98 ? 0.172 -1.213 0.303 1.00 73.75 98 GLY A C 1
ATOM 735 O O . GLY A 1 98 ? -0.037 -0.114 0.820 1.00 73.75 98 GLY A O 1
ATOM 736 N N . GLY A 1 99 ? 1.083 -2.066 0.780 1.00 83.44 99 GLY A N 1
ATOM 737 C CA . GLY A 1 99 ? 1.945 -1.799 1.937 1.00 83.44 99 GLY A CA 1
ATOM 738 C C . GLY A 1 99 ? 1.214 -1.722 3.281 1.00 83.44 99 GLY A C 1
ATOM 739 O O . GLY A 1 99 ? -0.002 -1.911 3.370 1.00 83.44 99 GLY A O 1
ATOM 740 N N . PHE A 1 100 ? 1.973 -1.423 4.336 1.00 88.38 100 PHE A N 1
ATOM 741 C CA . PHE A 1 100 ? 1.476 -1.267 5.708 1.00 88.38 100 PHE A CA 1
ATOM 742 C C . PHE A 1 100 ? 0.370 -0.211 5.804 1.00 88.38 100 PHE A C 1
ATOM 744 O O . PHE A 1 100 ? -0.725 -0.438 6.329 1.00 88.38 100 PHE A O 1
ATOM 751 N N . ALA A 1 101 ? 0.670 0.962 5.255 1.00 83.06 101 ALA A N 1
ATOM 752 C CA . ALA A 1 101 ? -0.143 2.161 5.321 1.00 83.06 101 ALA A CA 1
ATOM 753 C C . ALA A 1 101 ? -1.602 1.940 4.886 1.00 83.06 101 ALA A C 1
ATOM 755 O O . ALA A 1 101 ? -2.543 2.260 5.622 1.00 83.06 101 ALA A O 1
ATOM 756 N N . SER A 1 102 ? -1.799 1.371 3.692 1.00 81.94 102 SER A N 1
ATOM 757 C CA . SER A 1 102 ? -3.135 1.207 3.108 1.00 81.94 102 SER A CA 1
ATOM 758 C C . SER A 1 102 ? -4.012 0.248 3.916 1.00 81.94 102 SER A C 1
ATOM 760 O O . SER A 1 102 ? -5.213 0.491 4.060 1.00 81.94 102 SER A O 1
ATOM 762 N N . GLN A 1 103 ? -3.412 -0.792 4.499 1.00 87.62 103 GLN A N 1
ATOM 763 C CA . GLN A 1 103 ? -4.106 -1.792 5.306 1.00 87.62 103 GLN A CA 1
ATOM 764 C C . GLN A 1 103 ? -4.545 -1.204 6.648 1.00 87.62 103 GLN A C 1
ATOM 766 O O . GLN A 1 103 ? -5.683 -1.407 7.078 1.00 87.62 103 GLN A O 1
ATOM 771 N N . VAL A 1 104 ? -3.680 -0.415 7.291 1.00 88.56 104 VAL A N 1
ATOM 772 C CA . VAL A 1 104 ? -4.005 0.233 8.568 1.00 88.56 104 VAL A CA 1
ATOM 773 C C . VAL A 1 104 ? -5.078 1.305 8.379 1.00 88.56 104 VAL A C 1
ATOM 775 O O . VAL A 1 104 ? -6.053 1.336 9.139 1.00 88.56 104 VAL A O 1
ATOM 778 N N . TRP A 1 105 ? -4.968 2.162 7.355 1.00 88.81 105 TRP A N 1
ATOM 779 C CA . TRP A 1 105 ? -5.965 3.224 7.163 1.00 88.81 105 TRP A CA 1
ATOM 780 C C . TRP A 1 105 ? -7.269 2.770 6.554 1.00 88.81 105 TRP A C 1
ATOM 782 O O . TRP A 1 105 ? -8.230 3.539 6.577 1.00 88.81 105 TRP A O 1
ATOM 792 N N . TYR A 1 106 ? -7.350 1.535 6.068 1.00 90.19 106 TYR A N 1
ATOM 793 C CA . TYR A 1 106 ? -8.625 0.976 5.648 1.00 90.19 106 TYR A CA 1
ATOM 794 C C . TYR A 1 106 ? -9.682 1.068 6.763 1.00 90.19 106 TYR A C 1
ATOM 796 O O . TYR A 1 106 ? -10.849 1.350 6.497 1.00 90.19 106 TYR A O 1
ATOM 804 N N . THR A 1 107 ? -9.262 0.995 8.030 1.00 90.81 107 THR A N 1
ATOM 805 C CA . THR A 1 107 ? -10.133 1.257 9.189 1.00 90.81 107 THR A CA 1
ATOM 806 C C . THR A 1 107 ? -10.756 2.661 9.184 1.00 90.81 107 THR A C 1
ATOM 808 O O . THR A 1 107 ? -11.923 2.812 9.548 1.00 90.81 107 THR A O 1
ATOM 811 N N . TYR A 1 108 ? -10.043 3.687 8.707 1.00 92.25 108 TYR A N 1
ATOM 812 C CA . TYR A 1 108 ? -10.598 5.029 8.515 1.00 92.25 108 TYR A CA 1
ATOM 813 C C . TYR A 1 108 ? -11.624 5.069 7.385 1.00 92.25 108 TYR A C 1
ATOM 815 O O . TYR A 1 108 ? -12.623 5.767 7.520 1.00 92.25 108 TYR A O 1
ATOM 823 N N . TRP A 1 109 ? -11.451 4.299 6.311 1.00 91.25 109 TRP A N 1
ATOM 824 C CA . TRP A 1 109 ? -12.448 4.222 5.236 1.00 91.25 109 TRP A CA 1
ATOM 825 C C . TRP A 1 109 ? -13.732 3.537 5.698 1.00 91.25 109 TRP A C 1
ATOM 827 O O . TRP A 1 109 ? -14.818 4.046 5.429 1.00 91.25 109 TRP A O 1
ATOM 837 N N . VAL A 1 110 ? -13.610 2.464 6.484 1.00 92.44 110 VAL A N 1
ATOM 838 C CA . VAL A 1 110 ? -14.745 1.803 7.154 1.00 92.44 110 VAL A CA 1
ATOM 839 C C . VAL A 1 110 ? -15.475 2.782 8.082 1.00 92.44 110 VAL A C 1
ATOM 841 O O . VAL A 1 110 ? -16.707 2.821 8.089 1.00 92.44 110 VAL A O 1
ATOM 844 N N . MET A 1 111 ? -14.733 3.615 8.826 1.00 91.44 111 MET A N 1
ATOM 845 C CA . MET A 1 111 ? -15.321 4.669 9.661 1.00 91.44 111 MET A CA 1
ATOM 846 C C . MET A 1 111 ? -16.017 5.760 8.847 1.00 91.44 111 MET A C 1
ATOM 848 O O . MET A 1 111 ? -17.148 6.115 9.163 1.00 91.44 111 MET A O 1
ATOM 852 N N . GLY A 1 112 ? -15.387 6.263 7.787 1.00 89.56 112 GLY A N 1
ATOM 853 C CA . GLY A 1 112 ? -15.969 7.286 6.918 1.00 89.56 112 GLY A CA 1
ATOM 854 C C . GLY A 1 112 ? -17.216 6.821 6.175 1.00 89.56 112 GLY A C 1
ATOM 855 O O . GLY A 1 112 ? -18.129 7.614 5.970 1.00 89.56 112 GLY A O 1
ATOM 856 N N . ALA A 1 113 ? -17.268 5.541 5.806 1.00 89.44 113 ALA A N 1
ATOM 857 C CA . ALA A 1 113 ? -18.430 4.925 5.175 1.00 89.44 113 ALA A CA 1
ATOM 858 C C . ALA A 1 113 ? -19.551 4.581 6.175 1.00 89.44 113 ALA A C 1
ATOM 860 O O . ALA A 1 113 ? -20.646 4.210 5.759 1.00 89.44 113 ALA A O 1
ATOM 861 N N . GLY A 1 114 ? -19.294 4.684 7.484 1.00 91.88 114 GLY A N 1
ATOM 862 C CA . GLY A 1 114 ? -20.284 4.399 8.520 1.00 91.88 114 GLY A CA 1
ATOM 863 C C . GLY A 1 114 ? -20.683 2.924 8.595 1.00 91.88 114 GLY A C 1
ATOM 864 O O . GLY A 1 114 ? -21.833 2.611 8.890 1.00 91.88 114 GLY A O 1
ATOM 865 N N . TYR A 1 115 ? -19.769 1.992 8.319 1.00 92.75 115 TYR A N 1
ATOM 866 C CA . TYR A 1 115 ? -20.098 0.564 8.347 1.00 92.75 115 TYR A CA 1
ATOM 867 C C . TYR A 1 115 ? -20.329 0.058 9.776 1.00 92.75 115 TYR A C 1
ATOM 869 O O . TYR A 1 115 ? -19.494 0.220 10.670 1.00 92.75 115 TYR A O 1
ATOM 877 N N . GLY A 1 116 ? -21.465 -0.605 9.994 1.00 92.00 116 GLY A N 1
ATOM 878 C CA . GLY A 1 116 ? -21.822 -1.208 11.278 1.00 92.00 116 GLY A CA 1
ATOM 879 C C . GLY A 1 116 ? -21.795 -0.212 12.436 1.00 92.00 116 GLY A C 1
ATOM 880 O O . GLY A 1 116 ? -22.419 0.846 12.391 1.00 92.00 116 GLY A O 1
ATOM 881 N N . MET A 1 117 ? -21.055 -0.545 13.495 1.00 89.50 117 MET A N 1
ATOM 882 C CA . MET A 1 117 ? -20.912 0.332 14.665 1.00 89.50 117 MET A CA 1
ATOM 883 C C . MET A 1 117 ? -20.138 1.621 14.360 1.00 89.50 117 MET A C 1
ATOM 885 O O . MET A 1 117 ? -20.205 2.564 15.150 1.00 89.50 117 MET A O 1
ATOM 889 N N . ALA A 1 118 ? -19.447 1.702 13.218 1.00 90.56 118 ALA A N 1
ATOM 890 C CA . ALA A 1 118 ? -18.730 2.904 12.829 1.00 90.56 118 ALA A CA 1
ATOM 891 C C . ALA A 1 118 ? -19.667 4.068 12.452 1.00 90.56 118 ALA A C 1
ATOM 893 O O . ALA A 1 118 ? -19.274 5.222 12.568 1.00 90.56 118 ALA A O 1
ATOM 894 N N . ALA A 1 119 ? -20.939 3.794 12.130 1.00 89.50 119 ALA A N 1
ATOM 895 C CA . ALA A 1 119 ? -21.964 4.832 11.961 1.00 89.50 119 ALA A CA 1
ATOM 896 C C . ALA A 1 119 ? -22.224 5.646 13.245 1.00 89.50 119 ALA A C 1
ATOM 898 O O . ALA A 1 119 ? -22.813 6.723 13.198 1.00 89.50 119 ALA A O 1
ATOM 899 N N . ARG A 1 120 ? -21.828 5.108 14.408 1.00 86.94 120 ARG A N 1
ATOM 900 C CA . ARG A 1 120 ? -22.022 5.722 15.731 1.00 86.94 120 ARG A CA 1
ATOM 901 C C . ARG A 1 120 ? -20.772 6.435 16.247 1.00 86.94 120 ARG A C 1
ATOM 903 O O . ARG A 1 120 ? -20.744 6.831 17.409 1.00 86.94 120 ARG A O 1
ATOM 910 N N . THR A 1 121 ? -19.735 6.556 15.423 1.00 86.25 121 THR A N 1
ATOM 911 C CA . THR A 1 121 ? -18.500 7.266 15.761 1.00 86.25 121 THR A CA 1
ATOM 912 C C . THR A 1 121 ? -18.146 8.268 14.669 1.00 86.25 121 THR A C 1
ATOM 914 O O . THR A 1 121 ? -18.742 8.291 13.595 1.00 86.25 121 THR A O 1
ATOM 917 N N . ALA A 1 122 ? -17.165 9.112 14.953 1.00 86.69 122 ALA A N 1
ATOM 918 C CA . ALA A 1 122 ? -16.579 10.028 13.992 1.00 86.69 122 ALA A CA 1
ATOM 919 C C . ALA A 1 122 ? -15.056 10.005 14.123 1.00 86.69 122 ALA A C 1
ATOM 921 O O . ALA A 1 122 ? -14.502 9.579 15.141 1.00 86.69 122 ALA A O 1
ATOM 922 N N . TYR A 1 123 ? -14.364 10.509 13.103 1.00 89.94 123 TYR A N 1
ATOM 923 C CA . TYR A 1 123 ? -12.916 10.654 13.174 1.00 89.94 123 TYR A CA 1
ATOM 924 C C . TYR A 1 123 ? -12.493 11.475 14.397 1.00 89.94 123 TYR A C 1
ATOM 926 O O . TYR A 1 123 ? -13.084 12.512 14.705 1.00 89.94 123 TYR A O 1
ATOM 934 N N . GLY A 1 124 ? -11.462 11.001 15.097 1.00 87.44 124 GLY A N 1
ATOM 935 C CA . GLY A 1 124 ? -10.969 11.646 16.310 1.00 87.44 124 GLY A CA 1
ATOM 936 C C . GLY A 1 124 ? -11.774 11.366 17.573 1.00 87.44 124 GLY A C 1
ATOM 937 O O . GLY A 1 124 ? -11.414 11.885 18.632 1.00 87.44 124 GLY A O 1
ATOM 938 N N . GLN A 1 125 ? -12.829 10.549 17.508 1.00 87.50 125 GLN A N 1
ATOM 939 C CA . GLN A 1 125 ? -13.524 10.076 18.702 1.00 87.50 125 GLN A CA 1
ATOM 940 C C . GLN A 1 125 ? -12.899 8.762 19.196 1.00 87.50 125 GLN A C 1
ATOM 942 O O . GLN A 1 125 ? -12.655 7.856 18.399 1.00 87.50 125 GLN A O 1
ATOM 947 N N . PRO A 1 126 ? -12.555 8.635 20.493 1.00 84.06 126 PRO A N 1
ATOM 948 C CA . PRO A 1 126 ? -12.111 7.358 21.037 1.00 84.06 126 PRO A CA 1
ATOM 949 C C . PRO A 1 126 ? -13.266 6.350 21.042 1.00 84.06 126 PRO A C 1
ATOM 951 O O . PRO A 1 126 ? -14.428 6.730 21.187 1.00 84.06 126 PRO A O 1
ATOM 954 N N . ALA A 1 127 ? -12.940 5.061 20.942 1.00 83.81 127 ALA A N 1
ATOM 955 C CA . ALA A 1 127 ? -13.919 4.005 21.173 1.00 83.81 127 ALA A CA 1
ATOM 956 C C . ALA A 1 127 ? -14.540 4.155 22.572 1.00 83.81 127 ALA A C 1
ATOM 958 O O . ALA A 1 127 ? -13.848 4.541 23.513 1.00 83.81 127 ALA A O 1
ATOM 959 N N . ASN A 1 128 ? -15.830 3.836 22.710 1.00 89.25 128 ASN A N 1
ATOM 960 C CA . ASN A 1 128 ? -16.544 3.859 23.987 1.00 89.25 128 ASN A CA 1
ATOM 961 C C . ASN A 1 128 ? -16.553 2.443 24.597 1.00 89.25 128 ASN A C 1
ATOM 963 O O . ASN A 1 128 ? -17.369 1.620 24.170 1.00 89.25 128 ASN A O 1
ATOM 967 N N . PRO A 1 129 ? -15.686 2.126 25.581 1.00 89.50 129 PRO A N 1
ATOM 968 C CA . PRO A 1 129 ? -15.574 0.766 26.106 1.00 89.50 129 PRO A CA 1
ATOM 969 C C . PRO A 1 129 ? -16.853 0.319 26.815 1.00 89.50 129 PRO A C 1
ATOM 971 O O . PRO A 1 129 ? -17.260 -0.828 26.683 1.00 89.50 129 PRO A O 1
ATOM 974 N N . THR A 1 130 ? -17.538 1.239 27.498 1.00 91.50 130 THR A N 1
ATOM 975 C CA . THR A 1 130 ? -18.801 0.959 28.192 1.00 91.50 130 THR A CA 1
ATOM 976 C C . THR A 1 130 ? -19.897 0.530 27.221 1.00 91.50 130 THR A C 1
ATOM 978 O O . THR A 1 130 ? -20.691 -0.350 27.541 1.00 91.50 130 THR A O 1
ATOM 981 N N . LEU A 1 131 ? -19.947 1.130 26.027 1.00 91.06 131 LEU A N 1
ATOM 982 C CA . LEU A 1 131 ? -20.876 0.716 24.975 1.00 91.06 131 LEU A CA 1
ATOM 983 C C . LEU A 1 131 ? -20.533 -0.686 24.455 1.00 91.06 131 LEU A C 1
ATOM 985 O O . LEU A 1 131 ? -21.426 -1.517 24.321 1.00 91.06 131 LEU A O 1
ATOM 989 N N . LEU A 1 132 ? -19.250 -0.957 24.196 1.00 92.06 132 LEU A N 1
ATOM 990 C CA . LEU A 1 132 ? -18.781 -2.251 23.683 1.00 92.06 132 LEU A CA 1
ATOM 991 C C . LEU A 1 132 ? -19.015 -3.399 24.681 1.00 92.06 132 LEU A C 1
ATOM 993 O O . LEU A 1 132 ? -19.434 -4.488 24.286 1.00 92.06 132 LEU A O 1
ATOM 997 N N . GLN A 1 133 ? -18.844 -3.136 25.978 1.00 93.69 133 GLN A N 1
ATOM 998 C CA . GLN A 1 133 ? -19.115 -4.091 27.058 1.00 93.69 133 GLN A CA 1
ATOM 999 C C . GLN A 1 133 ? -20.608 -4.377 27.270 1.00 93.69 133 GLN A C 1
ATOM 1001 O O . GLN A 1 133 ? -20.952 -5.349 27.939 1.00 93.69 133 GLN A O 1
ATOM 1006 N N . ARG A 1 134 ? -21.499 -3.548 26.716 1.00 94.25 134 ARG A N 1
ATOM 1007 C CA . ARG A 1 134 ? -22.960 -3.712 26.803 1.00 94.25 134 ARG A CA 1
ATOM 1008 C C . ARG A 1 134 ? -23.581 -4.283 25.530 1.00 94.25 134 ARG A C 1
ATOM 1010 O O . ARG A 1 134 ? -24.802 -4.397 25.472 1.00 94.25 134 ARG A O 1
ATOM 1017 N N . LEU A 1 135 ? -22.775 -4.623 24.522 1.00 94.12 135 LEU A N 1
ATOM 1018 C CA . LEU A 1 135 ? -23.285 -5.216 23.289 1.00 94.12 135 LEU A CA 1
ATOM 1019 C C . LEU A 1 135 ? -24.006 -6.526 23.595 1.00 94.12 135 LEU A C 1
ATOM 1021 O O . LEU A 1 135 ? -23.462 -7.410 24.262 1.00 94.12 135 LEU A O 1
ATOM 1025 N N . THR A 1 136 ? -25.228 -6.641 23.092 1.00 95.44 136 THR A N 1
ATOM 1026 C CA . THR A 1 136 ? -26.004 -7.873 23.187 1.00 95.44 136 THR A CA 1
ATOM 1027 C C . THR A 1 136 ? -25.540 -8.874 22.131 1.00 95.44 136 THR A C 1
ATOM 1029 O O . THR A 1 136 ? -24.869 -8.524 21.155 1.00 95.44 136 THR A O 1
ATOM 1032 N N . LYS A 1 137 ? -25.946 -10.138 22.280 1.00 95.75 137 LYS A N 1
ATOM 1033 C CA . LYS A 1 137 ? -25.734 -11.158 21.246 1.00 95.75 137 LYS A CA 1
ATOM 1034 C C . LYS A 1 137 ? -26.322 -10.737 19.890 1.00 95.75 137 LYS A C 1
ATOM 1036 O O . LYS A 1 137 ? -25.682 -10.937 18.862 1.00 95.75 137 LYS A O 1
ATOM 1041 N N . GLN A 1 138 ? -27.498 -10.105 19.892 1.00 95.62 138 GLN A N 1
ATOM 1042 C CA . GLN A 1 138 ? -28.151 -9.617 18.676 1.00 95.62 138 GLN A CA 1
ATOM 1043 C C . GLN A 1 138 ? -27.336 -8.504 17.998 1.00 95.62 138 GLN A C 1
ATOM 1045 O O . GLN A 1 138 ? -27.122 -8.550 16.786 1.00 95.62 138 GLN A O 1
ATOM 1050 N N . ASP A 1 139 ? -26.814 -7.542 18.769 1.00 94.25 139 ASP A N 1
ATOM 1051 C CA . ASP A 1 139 ? -25.923 -6.504 18.228 1.00 94.25 139 ASP A CA 1
ATOM 1052 C C . ASP A 1 139 ? -24.674 -7.123 17.585 1.00 94.25 139 ASP A C 1
ATOM 1054 O O . ASP A 1 139 ? -24.224 -6.693 16.520 1.00 94.25 139 ASP A O 1
ATOM 1058 N N . ALA A 1 140 ? -24.125 -8.159 18.220 1.00 95.50 140 ALA A N 1
ATOM 1059 C CA . ALA A 1 140 ? -22.954 -8.869 17.729 1.00 95.50 140 ALA A CA 1
ATOM 1060 C C . ALA A 1 140 ? -23.236 -9.654 16.437 1.00 95.50 140 ALA A C 1
ATOM 1062 O O . ALA A 1 140 ? -22.401 -9.662 15.533 1.00 95.50 140 ALA A O 1
ATOM 1063 N N . GLU A 1 141 ? -24.412 -10.272 16.302 1.00 96.00 141 GLU A N 1
ATOM 1064 C CA . GLU A 1 141 ? -24.837 -10.947 15.068 1.00 96.00 141 GLU A CA 1
ATOM 1065 C C . GLU A 1 141 ? -25.013 -9.954 13.911 1.00 96.00 141 GLU A C 1
ATOM 1067 O O . GLU A 1 141 ? -24.537 -10.207 12.799 1.00 96.00 141 GLU A O 1
ATOM 1072 N N . HIS A 1 142 ? -25.596 -8.782 14.180 1.00 94.38 142 HIS A N 1
ATOM 1073 C CA . HIS A 1 142 ? -25.676 -7.698 13.199 1.00 94.38 142 HIS A CA 1
ATOM 1074 C C . HIS A 1 142 ? -24.281 -7.198 12.790 1.00 94.38 142 HIS A C 1
ATOM 1076 O O . HIS A 1 142 ? -24.000 -7.034 11.599 1.00 94.38 142 HIS A O 1
ATOM 1082 N N . LEU A 1 143 ? -23.375 -6.999 13.754 1.00 94.31 143 LEU A N 1
ATOM 1083 C CA . LEU A 1 143 ? -22.002 -6.571 13.475 1.00 94.31 143 LEU A CA 1
ATOM 1084 C C . LEU A 1 143 ? -21.222 -7.627 12.680 1.00 94.31 143 LEU A C 1
ATOM 1086 O O . LEU A 1 143 ? -20.472 -7.282 11.768 1.00 94.31 143 LEU A O 1
ATOM 1090 N N . LYS A 1 144 ? -21.455 -8.915 12.945 1.00 94.50 144 LYS A N 1
ATOM 1091 C CA . LYS A 1 144 ? -20.877 -10.017 12.167 1.00 94.50 144 LYS A CA 1
ATOM 1092 C C . LYS A 1 144 ? -21.319 -9.986 10.702 1.00 94.50 144 LYS A C 1
ATOM 1094 O O . LYS A 1 144 ? -20.526 -10.328 9.825 1.00 94.50 144 LYS A O 1
ATOM 1099 N N . GLY A 1 145 ? -22.548 -9.543 10.426 1.00 95.12 145 GLY A N 1
ATOM 1100 C CA . GLY A 1 145 ? -23.018 -9.255 9.068 1.00 95.12 145 GLY A CA 1
ATOM 1101 C C . GLY A 1 145 ? -22.147 -8.209 8.364 1.00 95.12 145 GLY A C 1
ATOM 1102 O O . GLY A 1 145 ? -21.663 -8.454 7.261 1.00 95.12 145 GLY A O 1
ATOM 1103 N N . TRP A 1 146 ? -21.846 -7.097 9.038 1.00 95.12 146 TRP A N 1
ATOM 1104 C CA . TRP A 1 146 ? -20.932 -6.071 8.521 1.00 95.12 146 TRP A CA 1
ATOM 1105 C C . TRP A 1 146 ? -19.498 -6.575 8.336 1.00 95.12 146 TRP A C 1
ATOM 1107 O O . TRP A 1 146 ? -18.868 -6.241 7.334 1.00 95.12 146 TRP A O 1
ATOM 1117 N N . CYS A 1 147 ? -18.993 -7.432 9.229 1.00 93.50 147 CYS A N 1
ATOM 1118 C CA . CYS A 1 147 ? -17.689 -8.072 9.030 1.00 93.50 147 CYS A CA 1
ATOM 1119 C C . CYS A 1 147 ? -17.644 -8.869 7.718 1.00 93.50 147 CYS A C 1
ATOM 1121 O O . CYS A 1 147 ? -16.647 -8.799 7.011 1.00 93.50 147 CYS A O 1
ATOM 1123 N N . ARG A 1 148 ? -18.723 -9.576 7.345 1.00 94.31 148 ARG A N 1
ATOM 1124 C CA . ARG A 1 148 ? -18.790 -10.301 6.060 1.00 94.31 148 ARG A CA 1
ATOM 1125 C C . ARG A 1 148 ? -18.737 -9.364 4.857 1.00 94.31 148 ARG A C 1
ATOM 1127 O O . ARG A 1 148 ? -18.076 -9.701 3.879 1.00 94.31 148 ARG A O 1
ATOM 1134 N N . VAL A 1 149 ? -19.392 -8.204 4.933 1.00 94.44 149 VAL A N 1
ATOM 1135 C CA . VAL A 1 149 ? -19.307 -7.173 3.883 1.00 94.44 149 VAL A CA 1
ATOM 1136 C C . VAL A 1 149 ? -17.860 -6.718 3.721 1.00 94.44 149 VAL A C 1
ATOM 1138 O O . VAL A 1 149 ? -17.329 -6.766 2.616 1.00 94.44 149 VAL A O 1
ATOM 1141 N N . VAL A 1 150 ? -17.193 -6.381 4.827 1.00 93.44 150 VAL A N 1
ATOM 1142 C CA . VAL A 1 150 ? -15.788 -5.946 4.817 1.00 93.44 150 VAL A CA 1
ATOM 1143 C C . VAL A 1 150 ? -14.848 -7.048 4.319 1.00 93.44 150 VAL A C 1
ATOM 1145 O O . VAL A 1 150 ? -13.954 -6.775 3.525 1.00 93.44 150 VAL A O 1
ATOM 1148 N N . TYR A 1 151 ? -15.054 -8.304 4.723 1.00 92.44 151 TYR A N 1
ATOM 1149 C CA . TYR A 1 151 ? -14.262 -9.427 4.215 1.00 92.44 151 TYR A CA 1
ATOM 1150 C C . TYR A 1 151 ? -14.456 -9.639 2.717 1.00 92.44 151 TYR A C 1
ATOM 1152 O O . TYR A 1 151 ? -13.486 -9.929 2.023 1.00 92.44 151 TYR A O 1
ATOM 1160 N N . THR A 1 152 ? -15.681 -9.482 2.218 1.00 94.69 152 THR A N 1
ATOM 1161 C CA . THR A 1 152 ? -15.981 -9.609 0.788 1.00 94.69 152 THR A CA 1
ATOM 1162 C C . THR A 1 152 ? -15.312 -8.488 -0.004 1.00 94.69 152 THR A C 1
ATOM 1164 O O . THR A 1 152 ? -14.645 -8.772 -0.994 1.00 94.69 152 THR A O 1
ATOM 1167 N N . ASP A 1 153 ? -15.424 -7.243 0.467 1.00 91.56 153 ASP A N 1
ATOM 1168 C CA . ASP A 1 153 ? -14.785 -6.072 -0.144 1.00 91.56 153 ASP A CA 1
ATOM 1169 C C . ASP A 1 153 ? -13.258 -6.232 -0.203 1.00 91.56 153 ASP A C 1
ATOM 1171 O O . ASP A 1 153 ? -12.664 -6.194 -1.281 1.00 91.56 153 ASP A O 1
ATOM 1175 N N . ALA A 1 154 ? -12.625 -6.534 0.935 1.00 90.38 154 ALA A N 1
ATOM 1176 C CA . ALA A 1 154 ? -11.180 -6.734 1.010 1.00 90.38 154 ALA A CA 1
ATOM 1177 C C . ALA A 1 154 ? -10.699 -7.927 0.163 1.00 90.38 154 ALA A C 1
ATOM 1179 O O . ALA A 1 154 ? -9.662 -7.840 -0.494 1.00 90.38 154 ALA A O 1
ATOM 1180 N N . SER A 1 155 ? -11.455 -9.031 0.135 1.00 91.94 155 SER A N 1
ATOM 1181 C CA . SER A 1 155 ? -11.102 -10.209 -0.672 1.00 91.94 155 SER A CA 1
ATOM 1182 C C . SER A 1 155 ? -11.213 -9.923 -2.167 1.00 91.94 155 SER A C 1
ATOM 1184 O O . SER A 1 155 ? -10.335 -10.319 -2.931 1.00 91.94 155 SER A O 1
ATOM 1186 N N . LEU A 1 156 ? -12.258 -9.207 -2.594 1.00 93.31 156 LEU A N 1
ATOM 1187 C CA . LEU A 1 156 ? -12.418 -8.800 -3.987 1.00 93.31 156 LEU A CA 1
ATOM 1188 C C . LEU A 1 156 ? -11.300 -7.838 -4.406 1.00 93.31 156 LEU A C 1
ATOM 1190 O O . LEU A 1 156 ? -10.705 -8.029 -5.466 1.00 93.31 156 LEU A O 1
ATOM 1194 N N . ALA A 1 157 ? -10.972 -6.860 -3.559 1.00 90.12 157 ALA A N 1
ATOM 1195 C CA . ALA A 1 157 ? -9.865 -5.938 -3.795 1.00 90.12 157 ALA A CA 1
ATOM 1196 C C . ALA A 1 157 ? -8.522 -6.677 -3.921 1.00 90.12 157 ALA A C 1
ATOM 1198 O O . ALA A 1 157 ? -7.752 -6.389 -4.836 1.00 90.12 157 ALA A O 1
ATOM 1199 N N . MET A 1 158 ? -8.265 -7.671 -3.064 1.00 91.12 158 MET A N 1
ATOM 1200 C CA . MET A 1 158 ? -7.064 -8.508 -3.136 1.00 91.12 158 MET A CA 1
ATOM 1201 C C . MET A 1 158 ? -7.009 -9.325 -4.434 1.00 91.12 158 MET A C 1
ATOM 1203 O O . MET A 1 158 ? -5.980 -9.324 -5.105 1.00 91.12 158 MET A O 1
ATOM 1207 N N . ILE A 1 159 ? -8.102 -9.993 -4.818 1.00 93.31 159 ILE A N 1
ATOM 1208 C CA . ILE A 1 159 ? -8.164 -10.782 -6.061 1.00 93.31 159 ILE A CA 1
ATOM 1209 C C . ILE A 1 159 ? -7.918 -9.882 -7.275 1.00 93.31 159 ILE A C 1
ATOM 1211 O O . ILE A 1 159 ? -7.094 -10.215 -8.127 1.00 93.31 159 ILE A O 1
ATOM 1215 N N . LEU A 1 160 ? -8.584 -8.726 -7.341 1.00 91.88 160 LEU A N 1
ATOM 1216 C CA . LEU A 1 160 ? -8.368 -7.750 -8.409 1.00 91.88 160 LEU A CA 1
ATOM 1217 C C . LEU A 1 160 ? -6.926 -7.235 -8.415 1.00 91.88 160 LEU A C 1
ATOM 1219 O O . LEU A 1 160 ? -6.320 -7.164 -9.479 1.00 91.88 160 LEU A O 1
ATOM 1223 N N . GLY A 1 161 ? -6.351 -6.939 -7.248 1.00 91.50 161 GLY A N 1
ATOM 1224 C CA . GLY A 1 161 ? -4.954 -6.528 -7.118 1.00 91.50 161 GLY A CA 1
ATOM 1225 C C . GLY A 1 161 ? -3.980 -7.573 -7.663 1.00 91.50 161 GLY A C 1
ATOM 1226 O O . GLY A 1 161 ? -3.101 -7.234 -8.456 1.00 91.50 161 GLY A O 1
ATOM 1227 N N . ILE A 1 162 ? -4.175 -8.850 -7.316 1.00 92.56 162 ILE A N 1
ATOM 1228 C CA . ILE A 1 162 ? -3.365 -9.967 -7.825 1.00 92.56 162 ILE A CA 1
ATOM 1229 C C . ILE A 1 162 ? -3.520 -10.098 -9.343 1.00 92.56 162 ILE A C 1
ATOM 1231 O O . ILE A 1 162 ? -2.516 -10.202 -10.050 1.00 92.56 162 ILE A O 1
ATOM 1235 N N . LEU A 1 163 ? -4.752 -10.059 -9.860 1.00 94.00 163 LEU A N 1
ATOM 1236 C CA . LEU A 1 163 ? -5.027 -10.166 -11.297 1.00 94.00 163 LEU A CA 1
ATOM 1237 C C . LEU A 1 163 ? -4.376 -9.029 -12.088 1.00 94.00 163 LEU A C 1
ATOM 1239 O O . LEU A 1 163 ? -3.722 -9.280 -13.098 1.00 94.00 163 LEU A O 1
ATOM 1243 N N . VAL A 1 164 ? -4.516 -7.788 -11.620 1.00 94.00 164 VAL A N 1
ATOM 1244 C CA . VAL A 1 164 ? -3.941 -6.605 -12.272 1.00 94.00 164 VAL A CA 1
ATOM 1245 C C . VAL A 1 164 ? -2.417 -6.636 -12.209 1.00 94.00 164 VAL A C 1
ATOM 1247 O O . VAL A 1 164 ? -1.771 -6.426 -13.232 1.00 94.00 164 VAL A O 1
ATOM 1250 N N . THR A 1 165 ? -1.838 -6.962 -11.051 1.00 93.56 165 THR A N 1
ATOM 1251 C CA . THR A 1 165 ? -0.379 -7.088 -10.881 1.00 93.56 165 THR A CA 1
ATOM 1252 C C . THR A 1 165 ? 0.189 -8.170 -11.794 1.00 93.56 165 THR A C 1
ATOM 1254 O O . THR A 1 165 ? 1.167 -7.937 -12.501 1.00 93.56 165 THR A O 1
ATOM 1257 N N . THR A 1 166 ? -0.471 -9.328 -11.855 1.00 94.19 166 THR A N 1
ATOM 1258 C CA . THR A 1 166 ? -0.101 -10.414 -12.771 1.00 94.19 166 THR A CA 1
ATOM 1259 C C . THR A 1 166 ? -0.225 -9.966 -14.226 1.00 94.19 166 THR A C 1
ATOM 1261 O O . THR A 1 166 ? 0.663 -10.241 -15.029 1.00 94.19 166 THR A O 1
ATOM 1264 N N . GLY A 1 167 ? -1.282 -9.223 -14.566 1.00 96.06 167 GLY A N 1
ATOM 1265 C CA . GLY A 1 167 ? -1.462 -8.621 -15.884 1.00 96.06 167 GLY A CA 1
ATOM 1266 C C . GLY A 1 167 ? -0.302 -7.700 -16.259 1.00 96.06 167 GLY A C 1
ATOM 1267 O O . GLY A 1 167 ? 0.263 -7.852 -17.337 1.00 96.06 167 GLY A O 1
ATOM 1268 N N . PHE A 1 168 ? 0.111 -6.801 -15.362 1.00 95.06 168 PHE A N 1
ATOM 1269 C CA . PHE A 1 168 ? 1.272 -5.931 -15.577 1.00 95.06 168 PHE A CA 1
ATOM 1270 C C . PHE A 1 168 ? 2.578 -6.713 -15.708 1.00 95.06 168 PHE A C 1
ATOM 1272 O O . PHE A 1 168 ? 3.381 -6.390 -16.580 1.00 95.06 168 PHE A O 1
ATOM 1279 N N . MET A 1 169 ? 2.778 -7.756 -14.901 1.00 93.69 169 MET A N 1
ATOM 1280 C CA . MET A 1 169 ? 3.960 -8.615 -14.984 1.00 93.69 169 MET A CA 1
ATOM 1281 C C . MET A 1 169 ? 4.032 -9.339 -16.337 1.00 93.69 169 MET A C 1
ATOM 1283 O O . MET A 1 169 ? 5.060 -9.285 -17.009 1.00 93.69 169 MET A O 1
ATOM 1287 N N . VAL A 1 170 ? 2.931 -9.961 -16.777 1.00 96.56 170 VAL A N 1
ATOM 1288 C CA . VAL A 1 170 ? 2.847 -10.662 -18.070 1.00 96.56 170 VAL A CA 1
ATOM 1289 C C . VAL A 1 170 ? 2.977 -9.683 -19.237 1.00 96.56 170 VAL A C 1
ATOM 1291 O O . VAL A 1 170 ? 3.742 -9.936 -20.166 1.00 96.56 170 VAL A O 1
ATOM 1294 N N . ALA A 1 171 ? 2.273 -8.551 -19.192 1.00 97.06 171 ALA A N 1
ATOM 1295 C CA . ALA A 1 171 ? 2.329 -7.535 -20.237 1.00 97.06 171 ALA A CA 1
ATOM 1296 C C . ALA A 1 171 ? 3.724 -6.894 -20.338 1.00 97.06 171 ALA A C 1
ATOM 1298 O O . ALA A 1 171 ? 4.242 -6.721 -21.440 1.00 97.06 171 ALA A O 1
ATOM 1299 N N . GLY A 1 172 ? 4.357 -6.593 -19.202 1.00 95.50 172 GLY A N 1
ATOM 1300 C CA . GLY A 1 172 ? 5.727 -6.090 -19.138 1.00 95.50 172 GLY A CA 1
ATOM 1301 C C . GLY A 1 172 ? 6.725 -7.096 -19.707 1.00 95.50 172 GLY A C 1
ATOM 1302 O O . GLY A 1 172 ? 7.475 -6.760 -20.622 1.00 95.50 172 GLY A O 1
ATOM 1303 N N . ALA A 1 173 ? 6.680 -8.350 -19.250 1.00 94.12 173 ALA A N 1
ATOM 1304 C CA . ALA A 1 173 ? 7.558 -9.405 -19.751 1.00 94.12 173 ALA A CA 1
ATOM 1305 C C . ALA A 1 173 ? 7.366 -9.663 -21.255 1.00 94.12 173 ALA A C 1
ATOM 1307 O O . ALA A 1 173 ? 8.348 -9.790 -21.980 1.00 94.12 173 ALA A O 1
ATOM 1308 N N . GLY A 1 174 ? 6.121 -9.697 -21.738 1.00 95.44 174 GLY A N 1
ATOM 1309 C CA . GLY A 1 174 ? 5.799 -10.011 -23.130 1.00 95.44 174 GLY A CA 1
ATOM 1310 C C . GLY A 1 174 ? 5.970 -8.855 -24.122 1.00 95.44 174 GLY A C 1
ATOM 1311 O O . GLY A 1 174 ? 6.101 -9.106 -25.319 1.00 95.44 174 GLY A O 1
ATOM 1312 N N . VAL A 1 175 ? 5.984 -7.598 -23.661 1.00 97.00 175 VAL A N 1
ATOM 1313 C CA . VAL A 1 175 ? 6.165 -6.416 -24.529 1.00 97.00 175 VAL A CA 1
ATOM 1314 C C . VAL A 1 175 ? 7.553 -5.793 -24.386 1.00 97.00 175 VAL A C 1
ATOM 1316 O O . VAL A 1 175 ? 8.181 -5.475 -25.397 1.00 97.00 175 VAL A O 1
ATOM 1319 N N . LEU A 1 176 ? 8.030 -5.593 -23.155 1.00 95.56 176 LEU A N 1
ATOM 1320 C CA . LEU A 1 176 ? 9.303 -4.918 -22.881 1.00 95.56 176 LEU A CA 1
ATOM 1321 C C . LEU A 1 176 ? 10.487 -5.883 -22.974 1.00 95.56 176 LEU A C 1
ATOM 1323 O O . LEU A 1 176 ? 11.520 -5.521 -23.534 1.00 95.56 176 LEU A O 1
ATOM 1327 N N . GLY A 1 177 ? 10.315 -7.119 -22.493 1.00 93.12 177 GLY A N 1
ATOM 1328 C CA . GLY A 1 177 ? 11.361 -8.146 -22.474 1.00 93.12 177 GLY A CA 1
ATOM 1329 C C . GLY A 1 177 ? 11.983 -8.420 -23.851 1.00 93.12 177 GLY A C 1
ATOM 1330 O O . GLY A 1 177 ? 13.195 -8.259 -23.995 1.00 93.12 177 GLY A O 1
ATOM 1331 N N . PRO A 1 178 ? 11.194 -8.742 -24.899 1.00 94.12 178 PRO A N 1
ATOM 1332 C CA . PRO A 1 178 ? 11.716 -8.961 -26.252 1.00 94.12 178 PRO A CA 1
ATOM 1333 C C . PRO A 1 178 ? 12.415 -7.744 -26.865 1.00 94.12 178 PRO A C 1
ATOM 1335 O O . PRO A 1 178 ? 13.207 -7.891 -27.790 1.00 94.12 178 PRO A O 1
ATOM 1338 N N . ARG A 1 179 ? 12.106 -6.541 -26.371 1.00 94.94 179 ARG A N 1
ATOM 1339 C CA . ARG A 1 179 ? 12.710 -5.281 -26.821 1.00 94.94 179 ARG A CA 1
ATOM 1340 C C . ARG A 1 179 ? 13.908 -4.862 -25.972 1.00 94.94 179 ARG A C 1
ATOM 1342 O O . ARG A 1 179 ? 14.472 -3.811 -26.247 1.00 94.94 179 ARG A O 1
ATOM 1349 N N . GLN A 1 180 ? 14.265 -5.653 -24.956 1.00 94.50 180 GLN A N 1
ATOM 1350 C CA . GLN A 1 180 ? 15.346 -5.360 -24.014 1.00 94.50 180 GLN A CA 1
ATOM 1351 C C . GLN A 1 180 ? 15.214 -3.956 -23.405 1.00 94.50 180 GLN A C 1
ATOM 1353 O O . GLN A 1 180 ? 16.190 -3.222 -23.264 1.00 94.50 180 GLN A O 1
ATOM 1358 N N . LEU A 1 181 ? 13.976 -3.565 -23.085 1.00 92.56 181 LEU A N 1
ATOM 1359 C CA . LEU A 1 181 ? 13.679 -2.290 -22.443 1.00 92.56 181 LEU A CA 1
ATOM 1360 C C . LEU A 1 181 ? 13.621 -2.498 -20.930 1.00 92.56 181 LEU A C 1
ATOM 1362 O O . LEU A 1 181 ? 12.687 -3.136 -20.442 1.00 92.56 181 LEU A O 1
ATOM 1366 N N . ALA A 1 182 ? 14.579 -1.931 -20.197 1.00 89.25 182 ALA A N 1
ATOM 1367 C CA . ALA A 1 182 ? 14.507 -1.788 -18.746 1.00 89.25 182 ALA A CA 1
ATOM 1368 C C . ALA A 1 182 ? 14.055 -0.357 -18.394 1.00 89.25 182 ALA A C 1
ATOM 1370 O O . ALA A 1 182 ? 14.827 0.586 -18.570 1.00 89.25 182 ALA A O 1
ATOM 1371 N N . PRO A 1 183 ? 12.799 -0.151 -17.950 1.00 86.75 183 PRO A N 1
ATOM 1372 C CA . PRO A 1 183 ? 12.316 1.177 -17.593 1.00 86.75 183 PRO A CA 1
ATOM 1373 C C . PRO A 1 183 ? 13.061 1.726 -16.369 1.00 86.75 183 PRO A C 1
ATOM 1375 O O . PRO A 1 183 ? 12.955 1.163 -15.284 1.00 86.75 183 PRO A O 1
ATOM 1378 N N . ASP A 1 184 ? 13.756 2.851 -16.530 1.00 85.00 184 ASP A N 1
ATOM 1379 C CA . ASP A 1 184 ? 14.408 3.575 -15.436 1.00 85.00 184 ASP A CA 1
ATOM 1380 C C . ASP A 1 184 ? 14.349 5.096 -15.665 1.00 85.00 184 ASP A C 1
ATOM 1382 O O . ASP A 1 184 ? 13.977 5.581 -16.740 1.00 85.00 184 ASP A O 1
ATOM 1386 N N . GLY A 1 185 ? 14.703 5.861 -14.635 1.00 83.62 185 GLY A N 1
ATOM 1387 C CA . GLY A 1 185 ? 14.892 7.299 -14.720 1.00 83.62 185 GLY A CA 1
ATOM 1388 C C . GLY A 1 185 ? 13.595 8.099 -14.903 1.00 83.62 185 GLY A C 1
ATOM 1389 O O . GLY A 1 185 ? 12.497 7.617 -14.607 1.00 83.62 185 GLY A O 1
ATOM 1390 N N . PRO A 1 186 ? 13.707 9.365 -15.342 1.00 79.81 186 PRO A N 1
ATOM 1391 C CA . PRO A 1 186 ? 12.558 10.255 -15.529 1.00 79.81 186 PRO A CA 1
ATOM 1392 C C . PRO A 1 186 ? 11.573 9.778 -16.605 1.00 79.81 186 PRO A C 1
ATOM 1394 O O . PRO A 1 186 ? 10.373 10.019 -16.485 1.00 79.81 186 PRO A O 1
ATOM 1397 N N . ASP A 1 187 ? 12.063 9.056 -17.616 1.00 83.44 187 ASP A N 1
ATOM 1398 C CA . ASP A 1 187 ? 11.270 8.611 -18.766 1.00 83.44 187 ASP A CA 1
ATOM 1399 C C . ASP A 1 187 ? 10.565 7.266 -18.547 1.00 83.44 187 ASP A C 1
ATOM 1401 O O . ASP A 1 187 ? 9.898 6.753 -19.450 1.00 83.44 187 ASP A O 1
ATOM 1405 N N . VAL A 1 188 ? 10.648 6.705 -17.335 1.00 88.12 188 VAL A N 1
ATOM 1406 C CA . VAL A 1 188 ? 10.046 5.414 -16.968 1.00 88.12 188 VAL A CA 1
ATOM 1407 C C . VAL A 1 188 ? 8.575 5.312 -17.395 1.00 88.12 188 VAL A C 1
ATOM 1409 O O . VAL A 1 188 ? 8.157 4.293 -17.941 1.00 88.12 188 VAL A O 1
ATOM 1412 N N . ALA A 1 189 ? 7.793 6.384 -17.236 1.00 88.19 189 ALA A N 1
ATOM 1413 C CA . ALA A 1 189 ? 6.383 6.412 -17.622 1.00 88.19 189 ALA A CA 1
ATOM 1414 C C . ALA A 1 189 ? 6.182 6.292 -19.144 1.00 88.19 189 ALA A C 1
ATOM 1416 O O . ALA A 1 189 ? 5.261 5.604 -19.591 1.00 88.19 189 ALA A O 1
ATOM 1417 N N . PHE A 1 190 ? 7.053 6.914 -19.943 1.00 90.12 190 PHE A N 1
ATOM 1418 C CA . PHE A 1 190 ? 7.004 6.829 -21.402 1.00 90.12 190 PHE A CA 1
ATOM 1419 C C . PHE A 1 190 ? 7.418 5.441 -21.885 1.00 90.12 190 PHE A C 1
ATOM 1421 O O . PHE A 1 190 ? 6.728 4.865 -22.730 1.00 90.12 190 PHE A O 1
ATOM 1428 N N . THR A 1 191 ? 8.459 4.854 -21.295 1.00 91.88 191 THR A N 1
ATOM 1429 C CA . THR A 1 191 ? 8.862 3.474 -21.597 1.00 91.88 191 THR A CA 1
ATOM 1430 C C . THR A 1 191 ? 7.749 2.488 -21.245 1.00 91.88 191 THR A C 1
ATOM 1432 O O . THR A 1 191 ? 7.394 1.641 -22.063 1.00 91.88 191 THR A O 1
ATOM 1435 N N . LEU A 1 192 ? 7.117 2.632 -20.078 1.00 92.88 192 LEU A N 1
ATOM 1436 C CA . LEU A 1 192 ? 5.988 1.790 -19.674 1.00 92.88 192 LEU A CA 1
ATOM 1437 C C . LEU A 1 192 ? 4.751 1.984 -20.566 1.00 92.88 192 LEU A C 1
ATOM 1439 O O . LEU A 1 192 ? 4.034 1.020 -20.833 1.00 92.88 192 LEU A O 1
ATOM 1443 N N . SER A 1 193 ? 4.531 3.184 -21.114 1.00 95.06 193 SER A N 1
ATOM 1444 C CA . SER A 1 193 ? 3.430 3.433 -22.058 1.00 95.06 193 SER A CA 1
ATOM 1445 C C . SER A 1 193 ? 3.510 2.570 -23.324 1.00 95.06 193 SER A C 1
ATOM 1447 O O . SER A 1 193 ? 2.482 2.299 -23.956 1.00 95.06 193 SER A O 1
ATOM 1449 N N . THR A 1 194 ? 4.704 2.053 -23.652 1.00 94.69 194 THR A N 1
ATOM 1450 C CA . THR A 1 194 ? 4.895 1.122 -24.774 1.00 94.69 194 THR A CA 1
ATOM 1451 C C . THR A 1 194 ? 4.145 -0.195 -24.604 1.00 94.69 194 THR A C 1
ATOM 1453 O O . THR A 1 194 ? 3.820 -0.835 -25.608 1.00 94.69 194 THR A O 1
ATOM 1456 N N . ILE A 1 195 ? 3.795 -0.572 -23.366 1.00 95.94 195 ILE A N 1
ATOM 1457 C CA . ILE A 1 195 ? 2.945 -1.733 -23.081 1.00 95.94 195 ILE A CA 1
ATOM 1458 C C . ILE A 1 195 ? 1.618 -1.582 -23.832 1.00 95.94 195 ILE A C 1
ATOM 1460 O O . ILE A 1 195 ? 1.210 -2.492 -24.551 1.00 95.94 195 ILE A O 1
ATOM 1464 N N . PHE A 1 196 ? 0.984 -0.411 -23.749 1.00 96.12 196 PHE A N 1
ATOM 1465 C CA . PHE A 1 196 ? -0.317 -0.171 -24.376 1.00 96.12 196 PHE A CA 1
ATOM 1466 C C . PHE A 1 196 ? -0.171 0.287 -25.825 1.00 96.12 196 PHE A C 1
ATOM 1468 O O . PHE A 1 196 ? -0.926 -0.162 -26.692 1.00 96.12 196 PHE A O 1
ATOM 1475 N N . SER A 1 197 ? 0.816 1.138 -26.123 1.00 95.81 197 SER A N 1
ATOM 1476 C CA . SER A 1 197 ? 0.994 1.636 -27.490 1.00 95.81 197 SER A CA 1
ATOM 1477 C C . SER A 1 197 ? 1.401 0.544 -28.477 1.00 95.81 197 SER A C 1
ATOM 1479 O O . SER A 1 197 ? 1.067 0.636 -29.657 1.00 95.81 197 SER A O 1
ATOM 1481 N N . SER A 1 198 ? 2.005 -0.551 -27.996 1.00 93.44 198 SER A N 1
ATOM 1482 C CA . SER A 1 198 ? 2.289 -1.735 -28.815 1.00 93.44 198 SER A CA 1
ATOM 1483 C C . SER A 1 198 ? 1.048 -2.355 -29.467 1.00 93.44 198 SER A C 1
ATOM 1485 O O . SER A 1 198 ? 1.179 -3.042 -30.480 1.00 93.44 198 SER A O 1
ATOM 1487 N N . ARG A 1 199 ? -0.144 -2.137 -28.894 1.00 93.69 199 ARG A N 1
ATOM 1488 C CA . ARG A 1 199 ? -1.410 -2.692 -29.391 1.00 93.69 199 ARG A CA 1
ATOM 1489 C C . ARG A 1 199 ? -2.385 -1.636 -29.885 1.00 93.69 199 ARG A C 1
ATOM 1491 O O . ARG A 1 199 ? -3.107 -1.900 -30.839 1.00 93.69 199 ARG A O 1
ATOM 1498 N N . TRP A 1 200 ? -2.417 -0.468 -29.251 1.00 93.94 200 TRP A N 1
ATOM 1499 C CA . TRP A 1 200 ? -3.405 0.581 -29.533 1.00 93.94 200 TRP A CA 1
ATOM 1500 C C . TRP A 1 200 ? -2.784 1.873 -30.083 1.00 93.94 200 TRP A C 1
ATOM 1502 O O . TRP A 1 200 ? -3.432 2.920 -30.091 1.00 93.94 200 TRP A O 1
ATOM 1512 N N . GLY A 1 201 ? -1.523 1.821 -30.522 1.00 94.31 201 GLY A N 1
ATOM 1513 C CA . GLY A 1 201 ? -0.813 2.975 -31.069 1.00 94.31 201 GLY A CA 1
ATOM 1514 C C . GLY A 1 201 ? -0.709 4.132 -30.073 1.00 94.31 201 GLY A C 1
ATOM 1515 O O . GLY A 1 201 ? -0.691 3.940 -28.855 1.00 94.31 201 GLY A O 1
ATOM 1516 N N . GLU A 1 202 ? -0.655 5.358 -30.584 1.00 93.62 202 GLU A N 1
ATOM 1517 C CA . GLU A 1 202 ? -0.466 6.561 -29.760 1.00 93.62 202 GLU A CA 1
ATOM 1518 C C . GLU A 1 202 ? -1.577 6.757 -28.720 1.00 93.62 202 GLU A C 1
ATOM 1520 O O . GLU A 1 202 ? -1.296 7.126 -27.579 1.00 93.62 202 GLU A O 1
ATOM 1525 N N . ILE A 1 203 ? -2.825 6.427 -29.074 1.00 94.50 203 ILE A N 1
ATOM 1526 C CA . ILE A 1 203 ? -3.972 6.506 -28.158 1.00 94.50 203 ILE A CA 1
ATOM 1527 C C . ILE A 1 203 ? -3.753 5.583 -26.954 1.00 94.50 203 ILE A C 1
ATOM 1529 O O . ILE A 1 203 ? -4.001 5.985 -25.819 1.00 94.50 203 ILE A O 1
ATOM 1533 N N . GLY A 1 204 ? -3.234 4.371 -27.174 1.00 93.56 204 GLY A N 1
ATOM 1534 C CA . GLY A 1 204 ? -2.900 3.443 -26.094 1.00 93.56 204 GLY A CA 1
ATOM 1535 C C . GLY A 1 204 ? -1.856 3.992 -25.132 1.00 93.56 204 GLY A C 1
ATOM 1536 O O . GLY A 1 204 ? -2.049 3.937 -23.918 1.00 93.56 204 GLY A O 1
ATOM 1537 N N . GLY A 1 205 ? -0.770 4.548 -25.673 1.00 93.31 205 GLY A N 1
ATOM 1538 C CA . GLY A 1 205 ? 0.279 5.171 -24.864 1.00 93.31 205 GLY A CA 1
ATOM 1539 C C . GLY A 1 205 ? -0.248 6.358 -24.053 1.00 93.31 205 GLY A C 1
ATOM 1540 O O . GLY A 1 205 ? 0.030 6.470 -22.859 1.00 93.31 205 GLY A O 1
ATOM 1541 N N . PHE A 1 206 ? -1.085 7.198 -24.667 1.00 94.31 206 PHE A N 1
ATOM 1542 C CA . PHE A 1 206 ? -1.738 8.314 -23.985 1.00 94.31 206 PHE A CA 1
ATOM 1543 C C . PHE A 1 206 ? -2.653 7.849 -22.843 1.00 94.31 206 PHE A C 1
ATOM 1545 O O . PHE A 1 206 ? -2.539 8.355 -21.726 1.00 94.31 206 PHE A O 1
ATOM 1552 N N . LEU A 1 207 ? -3.518 6.859 -23.090 1.00 93.88 207 LEU A N 1
ATOM 1553 C CA . LEU A 1 207 ? -4.411 6.300 -22.070 1.00 93.88 207 LEU A CA 1
ATOM 1554 C C . LEU A 1 207 ? -3.635 5.675 -20.907 1.00 93.88 207 LEU A C 1
ATOM 1556 O O . LEU A 1 207 ? -4.045 5.831 -19.759 1.00 93.88 207 LEU A O 1
ATOM 1560 N N . PHE A 1 208 ? -2.500 5.024 -21.182 1.00 94.38 208 PHE A N 1
ATOM 1561 C CA . PHE A 1 208 ? -1.620 4.492 -20.143 1.00 94.38 208 PHE A CA 1
ATOM 1562 C C . PHE A 1 208 ? -1.074 5.596 -19.238 1.00 94.38 208 PHE A C 1
ATOM 1564 O O . PHE A 1 208 ? -1.165 5.494 -18.017 1.00 94.38 208 PHE A O 1
ATOM 1571 N N . ILE A 1 209 ? -0.524 6.661 -19.828 1.00 93.19 209 ILE A N 1
ATOM 1572 C CA . ILE A 1 209 ? 0.050 7.780 -19.070 1.00 93.19 209 ILE A CA 1
ATOM 1573 C C . ILE A 1 209 ? -1.042 8.486 -18.266 1.00 93.19 209 ILE A C 1
ATOM 1575 O O . ILE A 1 209 ? -0.854 8.752 -17.080 1.00 93.19 209 ILE A O 1
ATOM 1579 N N . LEU A 1 210 ? -2.199 8.741 -18.879 1.00 93.44 210 LEU A N 1
ATOM 1580 C CA . LEU A 1 210 ? -3.329 9.390 -18.218 1.00 93.44 210 LEU A CA 1
ATOM 1581 C C . LEU A 1 210 ? -3.873 8.541 -17.060 1.00 93.44 210 LEU A C 1
ATOM 1583 O O . LEU A 1 210 ? -4.108 9.054 -15.965 1.00 93.44 210 LEU A O 1
ATOM 1587 N N . GLY A 1 211 ? -4.044 7.239 -17.282 1.00 93.38 211 GLY A N 1
ATOM 1588 C CA . GLY A 1 211 ? -4.503 6.300 -16.267 1.00 93.38 211 GLY A CA 1
ATOM 1589 C C . GLY A 1 211 ? -3.486 6.086 -15.145 1.00 93.38 211 GLY A C 1
ATOM 1590 O O . GLY A 1 211 ? -3.867 6.040 -13.977 1.00 93.38 211 GLY A O 1
ATOM 1591 N N . GLY A 1 212 ? -2.194 6.027 -15.473 1.00 91.44 212 GLY A N 1
ATOM 1592 C CA . GLY A 1 212 ? -1.099 5.976 -14.504 1.00 91.44 212 GLY A CA 1
ATOM 1593 C C . GLY A 1 212 ? -1.023 7.245 -13.656 1.00 91.44 212 GLY A C 1
ATOM 1594 O O . GLY A 1 212 ? -0.950 7.162 -12.431 1.00 91.44 212 GLY A O 1
ATOM 1595 N N . ALA A 1 213 ? -1.143 8.422 -14.275 1.00 90.81 213 ALA A N 1
ATOM 1596 C CA . ALA A 1 213 ? -1.219 9.695 -13.563 1.00 90.81 213 ALA A CA 1
ATOM 1597 C C . ALA A 1 213 ? -2.431 9.735 -12.620 1.00 90.81 213 ALA A C 1
ATOM 1599 O O . ALA A 1 213 ? -2.286 10.091 -11.452 1.00 90.81 213 ALA A O 1
ATOM 1600 N N . ALA A 1 214 ? -3.610 9.302 -13.081 1.00 91.94 214 ALA A N 1
ATOM 1601 C CA . ALA A 1 214 ? -4.788 9.190 -12.226 1.00 91.94 214 ALA A CA 1
ATOM 1602 C C . ALA A 1 214 ? -4.544 8.232 -11.045 1.00 91.94 214 ALA A C 1
ATOM 1604 O O . ALA A 1 214 ? -4.813 8.598 -9.904 1.00 91.94 214 ALA A O 1
ATOM 1605 N N . ALA A 1 215 ? -3.975 7.047 -11.271 1.00 90.62 215 ALA A N 1
ATOM 1606 C CA . ALA A 1 215 ? -3.668 6.100 -10.197 1.00 90.62 215 ALA A CA 1
ATOM 1607 C C . ALA A 1 215 ? -2.683 6.678 -9.158 1.00 90.62 215 ALA A C 1
ATOM 1609 O O . ALA A 1 215 ? -2.899 6.541 -7.948 1.00 90.62 215 ALA A O 1
ATOM 1610 N N . LEU A 1 216 ? -1.635 7.373 -9.610 1.00 89.62 216 LEU A N 1
ATOM 1611 C CA . LEU A 1 216 ? -0.644 8.013 -8.739 1.00 89.62 216 LEU A CA 1
ATOM 1612 C C . LEU A 1 216 ? -1.247 9.168 -7.930 1.00 89.62 216 LEU A C 1
ATOM 1614 O O . LEU A 1 216 ? -1.042 9.235 -6.718 1.00 89.62 216 LEU A O 1
ATOM 1618 N N . ILE A 1 217 ? -2.047 10.036 -8.557 1.00 90.38 217 ILE A N 1
ATOM 1619 C CA . ILE A 1 217 ? -2.744 11.126 -7.858 1.00 90.38 217 ILE A CA 1
ATOM 1620 C C . ILE A 1 217 ? -3.735 10.549 -6.837 1.00 90.38 217 ILE A C 1
ATOM 1622 O O . ILE A 1 217 ? -3.806 11.046 -5.713 1.00 90.38 217 ILE A O 1
ATOM 1626 N N . ALA A 1 218 ? -4.465 9.478 -7.175 1.00 88.81 218 ALA A N 1
ATOM 1627 C CA . ALA A 1 218 ? -5.419 8.842 -6.259 1.00 88.81 218 ALA A CA 1
ATOM 1628 C C . ALA A 1 218 ? -4.695 8.280 -5.035 1.00 88.81 218 ALA A C 1
ATOM 1630 O O . ALA A 1 218 ? -5.141 8.462 -3.900 1.00 88.81 218 ALA A O 1
ATOM 1631 N N . THR A 1 219 ? -3.541 7.655 -5.269 1.00 89.44 219 THR A N 1
ATOM 1632 C CA . THR A 1 219 ? -2.670 7.144 -4.212 1.00 89.44 219 THR A CA 1
ATOM 1633 C C . THR A 1 219 ? -2.160 8.287 -3.338 1.00 89.44 219 THR A C 1
ATOM 1635 O O . THR A 1 219 ? -2.288 8.216 -2.119 1.00 89.44 219 THR A O 1
ATOM 1638 N N . GLN A 1 220 ? -1.671 9.382 -3.927 1.00 90.75 220 GLN A N 1
ATOM 1639 C CA . GLN A 1 220 ? -1.192 10.556 -3.189 1.00 90.75 220 GLN A CA 1
ATOM 1640 C C . GLN A 1 220 ? -2.290 11.186 -2.322 1.00 90.75 220 GLN A C 1
ATOM 1642 O O . GLN A 1 220 ? -2.046 11.554 -1.171 1.00 90.75 220 GLN A O 1
ATOM 1647 N N . ILE A 1 221 ? -3.506 11.282 -2.856 1.00 91.31 221 ILE A N 1
ATOM 1648 C CA . ILE A 1 221 ? -4.686 11.736 -2.123 1.00 91.31 221 ILE A CA 1
ATOM 1649 C C . ILE A 1 221 ? -4.979 10.792 -0.947 1.00 91.31 221 ILE A C 1
ATOM 1651 O O . ILE A 1 221 ? -5.183 11.257 0.175 1.00 91.31 221 ILE A O 1
ATOM 1655 N N . GLY A 1 222 ? -4.955 9.476 -1.173 1.00 90.12 222 GLY A N 1
ATOM 1656 C CA . GLY A 1 222 ? -5.128 8.466 -0.127 1.00 90.12 222 GLY A CA 1
ATOM 1657 C C . GLY A 1 222 ? -4.074 8.572 0.977 1.00 90.12 222 GLY A C 1
ATOM 1658 O O . GLY A 1 222 ? -4.425 8.534 2.154 1.00 90.12 222 GLY A O 1
ATOM 1659 N N . GLN A 1 223 ? -2.811 8.797 0.611 1.00 90.88 223 GLN A N 1
ATOM 1660 C CA . GLN A 1 223 ? -1.685 8.997 1.529 1.00 90.88 223 GLN A CA 1
ATOM 1661 C C . GLN A 1 223 ? -1.862 10.266 2.377 1.00 90.88 223 GLN A C 1
ATOM 1663 O O . GLN A 1 223 ? -1.812 10.203 3.605 1.00 90.88 223 GLN A O 1
ATOM 1668 N N . LEU A 1 224 ? -2.163 11.408 1.746 1.00 93.06 224 LEU A N 1
ATOM 1669 C CA . LEU A 1 224 ? -2.424 12.674 2.447 1.00 93.06 224 LEU A CA 1
ATOM 1670 C C . LEU A 1 224 ? -3.709 12.634 3.280 1.00 93.06 224 LEU A C 1
ATOM 1672 O O . LEU A 1 224 ? -3.877 13.415 4.207 1.00 93.06 224 LEU A O 1
ATOM 1676 N N . ALA A 1 225 ? -4.627 11.725 2.988 1.00 92.00 225 ALA A N 1
ATOM 1677 C CA . ALA A 1 225 ? -5.834 11.558 3.771 1.00 92.00 225 ALA A CA 1
ATOM 1678 C C . ALA A 1 225 ? -5.621 10.570 4.936 1.00 92.00 225 ALA A C 1
ATOM 1680 O O . ALA A 1 225 ? -6.089 10.820 6.044 1.00 92.00 225 ALA A O 1
ATOM 1681 N N . GLY A 1 226 ? -4.952 9.443 4.717 1.00 92.69 226 GLY A N 1
ATOM 1682 C CA . GLY A 1 226 ? -4.833 8.360 5.692 1.00 92.69 226 GLY A CA 1
ATOM 1683 C C . GLY A 1 226 ? -3.779 8.615 6.770 1.00 92.69 226 GLY A C 1
ATOM 1684 O O . GLY A 1 226 ? -4.120 8.617 7.957 1.00 92.69 226 GLY A O 1
ATOM 1685 N N . TRP A 1 227 ? -2.536 8.918 6.378 1.00 93.19 227 TRP A N 1
ATOM 1686 C CA . TRP A 1 227 ? -1.432 9.161 7.316 1.00 93.19 227 TRP A CA 1
ATOM 1687 C C . TRP A 1 227 ? -1.766 10.235 8.366 1.00 93.19 227 TRP A C 1
ATOM 1689 O O . TRP A 1 227 ? -1.576 9.973 9.558 1.00 93.19 227 TRP A O 1
ATOM 1699 N N . PRO A 1 228 ? -2.311 11.419 8.003 1.00 95.06 228 PRO A N 1
ATOM 1700 C CA . PRO A 1 228 ? -2.649 12.428 9.003 1.00 95.06 228 PRO A CA 1
ATOM 1701 C C . PRO A 1 228 ? -3.741 11.999 9.980 1.00 95.06 228 PRO A C 1
ATOM 1703 O O . PRO A 1 228 ? -3.710 12.432 11.130 1.00 95.06 228 PRO A O 1
ATOM 1706 N N . ARG A 1 229 ? -4.692 11.147 9.566 1.00 93.62 229 ARG A N 1
ATOM 1707 C CA . ARG A 1 229 ? -5.695 10.586 10.489 1.00 93.62 229 ARG A CA 1
ATOM 1708 C C . ARG A 1 229 ? -5.040 9.634 11.481 1.00 93.62 229 ARG A C 1
ATOM 1710 O O . ARG A 1 229 ? -5.274 9.774 12.681 1.00 93.62 229 ARG A O 1
ATOM 1717 N N . LEU A 1 230 ? -4.178 8.743 10.985 1.00 92.88 230 LEU A N 1
ATOM 1718 C CA . LEU A 1 230 ? -3.440 7.794 11.816 1.00 92.88 230 LEU A CA 1
ATOM 1719 C C . LEU A 1 230 ? -2.552 8.505 12.838 1.00 92.88 230 LEU A C 1
ATOM 1721 O O . LEU A 1 230 ? -2.591 8.163 14.021 1.00 92.88 230 LEU A O 1
ATOM 1725 N N . LEU A 1 231 ? -1.779 9.508 12.413 1.00 93.56 231 LEU A N 1
ATOM 1726 C CA . LEU A 1 231 ? -0.909 10.250 13.326 1.00 93.56 231 LEU A CA 1
ATOM 1727 C C . LEU A 1 231 ? -1.704 11.119 14.300 1.00 93.56 231 LEU A C 1
ATOM 1729 O O . LEU A 1 231 ? -1.358 11.146 15.479 1.00 93.56 231 LEU A O 1
ATOM 1733 N N . ALA A 1 232 ? -2.787 11.770 13.859 1.00 93.50 232 ALA A N 1
ATOM 1734 C CA . ALA A 1 232 ? -3.655 12.526 14.760 1.00 93.50 232 ALA A CA 1
ATOM 1735 C C . ALA A 1 232 ? -4.219 11.633 15.874 1.00 93.50 232 ALA A C 1
ATOM 1737 O O . ALA A 1 232 ? -4.154 12.002 17.046 1.00 93.50 232 ALA A O 1
ATOM 1738 N N . ASP A 1 233 ? -4.711 10.437 15.547 1.00 91.62 233 ASP A N 1
ATOM 1739 C CA . ASP A 1 233 ? -5.204 9.513 16.571 1.00 91.62 233 ASP A CA 1
ATOM 1740 C C . ASP A 1 233 ? -4.091 8.926 17.437 1.00 91.62 233 ASP A C 1
ATOM 1742 O O . ASP A 1 233 ? -4.244 8.877 18.658 1.00 91.62 233 ASP A O 1
ATOM 1746 N N . SER A 1 234 ? -2.956 8.549 16.848 1.00 91.56 234 SER A N 1
ATOM 1747 C CA . SER A 1 234 ? -1.802 8.044 17.602 1.00 91.56 234 SER A CA 1
ATOM 1748 C C . SER A 1 234 ? -1.324 9.074 18.628 1.00 91.56 234 SER A C 1
ATOM 1750 O O . SER A 1 234 ? -1.172 8.757 19.804 1.00 91.56 234 SER A O 1
ATOM 1752 N N . PHE A 1 235 ? -1.174 10.340 18.227 1.00 92.75 235 PHE A N 1
ATOM 1753 C CA . PHE A 1 235 ? -0.769 11.417 19.135 1.00 92.75 235 PHE A CA 1
ATOM 1754 C C . PHE A 1 235 ? -1.836 11.721 20.181 1.00 92.75 235 PHE A C 1
ATOM 1756 O O . PHE A 1 235 ? -1.506 11.965 21.340 1.00 92.75 235 PHE A O 1
ATOM 1763 N N . ARG A 1 236 ? -3.116 11.676 19.810 1.00 89.62 236 ARG A N 1
ATOM 1764 C CA . ARG A 1 236 ? -4.222 11.865 20.751 1.00 89.62 236 ARG A CA 1
ATOM 1765 C C . ARG A 1 236 ? -4.243 10.793 21.844 1.00 89.62 236 ARG A C 1
ATOM 1767 O O . ARG A 1 236 ? -4.551 11.118 22.989 1.00 89.62 236 ARG A O 1
ATOM 1774 N N . LEU A 1 237 ? -3.926 9.544 21.498 1.00 87.88 237 LEU A N 1
ATOM 1775 C CA . LEU A 1 237 ? -3.892 8.413 22.429 1.00 87.88 237 LEU A CA 1
ATOM 1776 C C . LEU A 1 237 ? -2.605 8.381 23.264 1.00 87.88 237 LEU A C 1
ATOM 1778 O O . LEU A 1 237 ? -2.669 8.172 24.474 1.00 87.88 237 LEU A O 1
ATOM 1782 N N . CYS A 1 238 ? -1.448 8.609 22.643 1.00 90.88 238 CYS A N 1
ATOM 1783 C CA . CYS A 1 238 ? -0.144 8.489 23.299 1.00 90.88 238 CYS A CA 1
ATOM 1784 C C . CYS A 1 238 ? 0.299 9.768 24.027 1.00 90.88 238 CYS A C 1
ATOM 1786 O O . CYS A 1 238 ? 1.128 9.692 24.932 1.00 90.88 238 CYS A O 1
ATOM 1788 N N . ILE A 1 239 ? -0.235 10.942 23.664 1.00 91.94 239 ILE A N 1
ATOM 1789 C CA . ILE A 1 239 ? 0.164 12.245 24.220 1.00 91.94 239 ILE A CA 1
ATOM 1790 C C . ILE A 1 239 ? -1.087 13.019 24.685 1.00 91.94 239 ILE A C 1
ATOM 1792 O O . ILE A 1 239 ? -1.584 13.907 23.984 1.00 91.94 239 ILE A O 1
ATOM 1796 N N . PRO A 1 240 ? -1.598 12.760 25.907 1.00 83.69 240 PRO A N 1
ATOM 1797 C CA . PRO A 1 240 ? -2.840 13.368 26.397 1.00 83.69 240 PRO A CA 1
ATOM 1798 C C . PRO A 1 240 ? -2.833 14.905 26.417 1.00 83.69 240 PRO A C 1
ATOM 1800 O O . PRO A 1 240 ? -3.873 15.539 26.238 1.00 83.69 240 PRO A O 1
ATOM 1803 N N . GLY A 1 241 ? -1.664 15.530 26.603 1.00 88.44 241 GLY A N 1
ATOM 1804 C CA . GLY A 1 241 ? -1.518 16.989 26.539 1.00 88.44 241 GLY A CA 1
ATOM 1805 C C . GLY A 1 241 ? -1.797 17.565 25.146 1.00 88.44 241 GLY A C 1
ATOM 1806 O O . GLY A 1 241 ? -2.380 18.643 25.032 1.00 88.44 241 GLY A O 1
ATOM 1807 N N . PHE A 1 242 ? -1.456 16.826 24.088 1.00 88.44 242 PHE A N 1
ATOM 1808 C CA . PHE A 1 242 ? -1.721 17.220 22.705 1.00 88.44 242 PHE A CA 1
ATOM 1809 C C . PHE A 1 242 ? -3.223 17.167 22.397 1.00 88.44 242 PHE A C 1
ATOM 1811 O O . PHE A 1 242 ? -3.782 18.122 21.853 1.00 88.44 242 PHE A O 1
ATOM 1818 N N . ALA A 1 243 ? -3.890 16.099 22.853 1.00 86.06 243 ALA A N 1
ATOM 1819 C CA . ALA A 1 243 ? -5.337 15.919 22.736 1.00 86.06 243 ALA A CA 1
ATOM 1820 C C . ALA A 1 243 ? -6.146 17.045 23.395 1.00 86.06 243 ALA A C 1
ATOM 1822 O O . ALA A 1 243 ? -7.149 17.489 22.844 1.00 86.06 243 ALA A O 1
ATOM 1823 N N . ARG A 1 244 ? -5.707 17.512 24.571 1.00 86.38 244 ARG A N 1
ATOM 1824 C CA . ARG A 1 244 ? -6.377 18.598 25.308 1.00 86.38 244 ARG A CA 1
ATOM 1825 C C . ARG A 1 244 ? -6.182 19.964 24.655 1.00 86.38 244 ARG A C 1
ATOM 1827 O O . ARG A 1 244 ? -7.041 20.827 24.791 1.00 86.38 244 ARG A O 1
ATOM 1834 N N . ARG A 1 245 ? -5.045 20.174 23.986 1.00 90.25 245 ARG A N 1
ATOM 1835 C CA . ARG A 1 245 ? -4.652 21.484 23.452 1.00 90.25 245 ARG A CA 1
ATOM 1836 C C . ARG A 1 245 ? -5.226 21.768 22.069 1.00 90.25 245 ARG A C 1
ATOM 1838 O O . ARG A 1 245 ? -5.517 22.922 21.768 1.00 90.25 245 ARG A O 1
ATOM 1845 N N . PHE A 1 246 ? -5.371 20.746 21.229 1.00 91.81 246 PHE A N 1
ATOM 1846 C CA . PHE A 1 246 ? -5.807 20.922 19.846 1.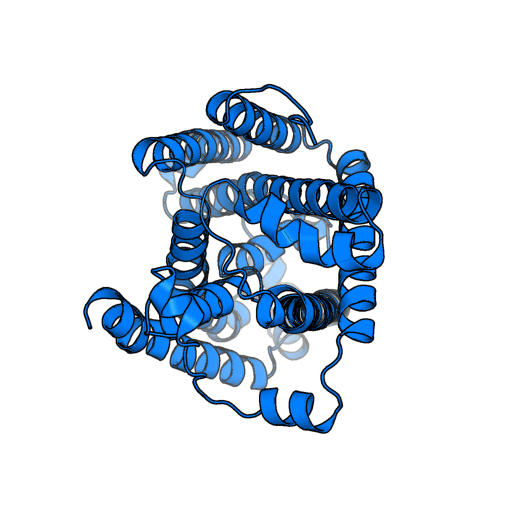00 91.81 246 PHE A CA 1
ATOM 1847 C C . PHE A 1 246 ? -7.021 20.051 19.527 1.00 91.81 246 PHE A C 1
ATOM 1849 O O . PHE A 1 246 ? -6.974 18.845 19.771 1.00 91.81 246 PHE A O 1
ATOM 1856 N N . PRO A 1 247 ? -8.083 20.604 18.912 1.00 92.31 247 PRO A N 1
ATOM 1857 C CA . PRO A 1 247 ? -9.177 19.784 18.413 1.00 92.31 247 PRO A CA 1
ATOM 1858 C C . PRO A 1 247 ? -8.672 18.887 17.278 1.00 92.31 247 PRO A C 1
ATOM 1860 O O . PRO A 1 247 ? -7.757 19.259 16.538 1.00 92.31 247 PRO A O 1
ATOM 1863 N N . TRP A 1 248 ? -9.301 17.724 17.095 1.00 91.50 248 TRP A N 1
ATOM 1864 C CA . TRP A 1 248 ? -8.856 16.722 16.119 1.00 91.50 248 TRP A CA 1
ATOM 1865 C C . TRP A 1 248 ? -8.662 17.292 14.707 1.00 91.50 248 TRP A C 1
ATOM 1867 O O . TRP A 1 248 ? -7.660 17.007 14.062 1.00 91.50 248 TRP A O 1
ATOM 1877 N N . LYS A 1 249 ? -9.557 18.177 14.243 1.00 91.94 249 LYS A N 1
ATOM 1878 C CA . LYS A 1 249 ? -9.444 18.805 12.915 1.00 91.94 249 LYS A CA 1
ATOM 1879 C C . LYS A 1 249 ? -8.155 19.621 12.754 1.00 91.94 249 LYS A C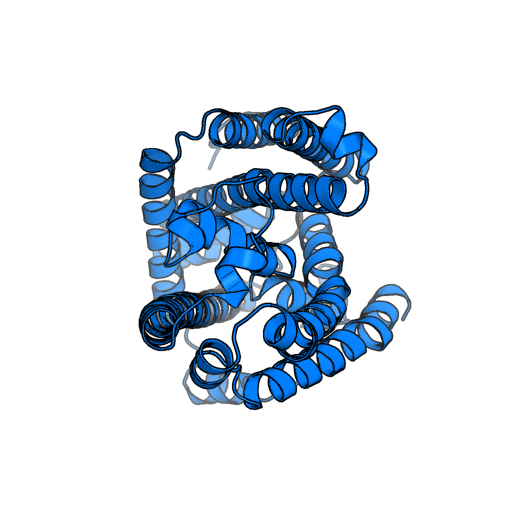 1
ATOM 1881 O O . LYS A 1 249 ? -7.583 19.644 11.668 1.00 91.94 249 LYS A O 1
ATOM 1886 N N . THR A 1 250 ? -7.684 20.266 13.821 1.00 93.62 250 THR A N 1
ATOM 1887 C CA . THR A 1 250 ? -6.403 20.988 13.828 1.00 93.62 250 THR A CA 1
ATOM 1888 C C . THR A 1 250 ? -5.230 20.017 13.833 1.00 93.62 250 THR A C 1
ATOM 1890 O O . THR A 1 250 ? -4.286 20.230 13.083 1.00 93.62 250 THR A O 1
ATOM 1893 N N . GLN A 1 251 ? -5.307 18.928 14.605 1.00 93.69 251 GLN A N 1
ATOM 1894 C CA . GLN A 1 251 ? -4.280 17.877 14.604 1.00 93.69 251 GLN A CA 1
ATOM 1895 C C . GLN A 1 251 ? -4.135 17.247 13.212 1.00 93.69 251 GLN A C 1
ATOM 1897 O O . GLN A 1 251 ? -3.034 17.173 12.674 1.00 93.69 251 GLN A O 1
ATOM 1902 N N . PHE A 1 252 ? -5.258 16.878 12.591 1.00 94.38 252 PHE A N 1
ATOM 1903 C CA . PHE A 1 252 ? -5.309 16.355 11.230 1.00 94.38 252 PHE A CA 1
ATOM 1904 C C . PHE A 1 252 ? -4.669 17.323 10.228 1.00 94.38 252 PHE A C 1
ATOM 1906 O O . PHE A 1 252 ? -3.802 16.923 9.460 1.00 94.38 252 PHE A O 1
ATOM 1913 N N . ARG A 1 253 ? -5.047 18.608 10.261 1.00 95.00 253 ARG A N 1
ATOM 1914 C CA . ARG A 1 253 ? -4.478 19.633 9.368 1.00 95.00 253 ARG A CA 1
ATOM 1915 C C . ARG A 1 253 ? -2.987 19.865 9.608 1.00 95.00 253 ARG A C 1
ATOM 1917 O O . ARG A 1 253 ? -2.258 20.067 8.645 1.00 95.00 253 ARG A O 1
ATOM 1924 N N . LEU A 1 254 ? -2.537 19.813 10.862 1.00 95.81 254 LEU A N 1
ATOM 1925 C CA . LEU A 1 254 ? -1.122 19.923 11.210 1.00 95.81 254 LEU A CA 1
ATOM 1926 C C . LEU A 1 254 ? -0.322 18.781 10.577 1.00 95.81 254 LEU A C 1
ATOM 1928 O O . LEU A 1 254 ? 0.662 19.045 9.894 1.00 95.81 254 LEU A O 1
ATOM 1932 N N . PHE A 1 255 ? -0.766 17.533 10.750 1.00 95.69 255 PHE A N 1
ATOM 1933 C CA . PHE A 1 255 ? -0.097 16.385 10.137 1.00 95.69 255 PHE A CA 1
ATOM 1934 C C . PHE A 1 255 ? -0.204 16.397 8.614 1.00 95.69 255 PHE A C 1
ATOM 1936 O O . PHE A 1 255 ? 0.762 16.072 7.939 1.00 95.69 255 PHE A O 1
ATOM 1943 N N . LEU A 1 256 ? -1.332 16.829 8.055 1.00 95.50 256 LEU A N 1
ATOM 1944 C CA . LEU A 1 256 ? -1.501 16.984 6.612 1.00 95.50 256 LEU A CA 1
ATOM 1945 C C . LEU A 1 256 ? -0.471 17.956 6.019 1.00 95.50 256 LEU A C 1
ATOM 1947 O O . LEU A 1 256 ? 0.178 17.629 5.027 1.00 95.50 256 LEU A O 1
ATOM 1951 N N . LEU A 1 257 ? -0.278 19.119 6.649 1.00 96.12 257 LEU A N 1
ATOM 1952 C CA . LEU A 1 257 ? 0.755 20.074 6.243 1.00 96.12 257 LEU A CA 1
ATOM 1953 C C . LEU A 1 257 ? 2.162 19.524 6.495 1.00 96.12 257 LEU A C 1
ATOM 1955 O O . LEU A 1 257 ? 3.031 19.697 5.648 1.00 96.12 257 LEU A O 1
ATOM 1959 N N . LEU A 1 258 ? 2.383 18.821 7.610 1.00 95.00 258 LEU A N 1
ATOM 1960 C CA . LEU A 1 258 ? 3.659 18.157 7.879 1.00 95.00 258 LEU A CA 1
ATOM 1961 C C . LEU A 1 258 ? 4.020 17.202 6.736 1.00 95.00 258 LEU A C 1
ATOM 1963 O O . LEU A 1 258 ? 5.093 17.347 6.168 1.00 95.00 258 LEU A O 1
ATOM 1967 N N . PHE A 1 259 ? 3.116 16.294 6.353 1.00 91.88 259 PHE A N 1
ATOM 1968 C CA . PHE A 1 259 ? 3.342 15.347 5.259 1.00 91.88 259 PHE A CA 1
ATOM 1969 C C . PHE A 1 259 ? 3.518 16.030 3.907 1.00 91.88 259 PHE A C 1
ATOM 1971 O O . PHE A 1 259 ? 4.337 15.587 3.109 1.00 91.88 259 PHE A O 1
ATOM 1978 N N . LEU A 1 260 ? 2.783 17.109 3.634 1.00 92.81 260 LEU A N 1
ATOM 1979 C CA . LEU A 1 260 ? 3.000 17.912 2.432 1.00 92.81 260 LEU A CA 1
ATOM 1980 C C . LEU A 1 260 ? 4.452 18.403 2.363 1.00 92.81 260 LEU A C 1
ATOM 1982 O O . LEU A 1 260 ? 5.142 18.152 1.376 1.00 92.81 260 LEU A O 1
ATOM 1986 N N . PHE A 1 261 ? 4.920 19.084 3.412 1.00 93.00 261 PHE A N 1
ATOM 1987 C CA . PHE A 1 261 ? 6.257 19.672 3.417 1.00 93.00 261 PHE A CA 1
ATOM 1988 C C . PHE A 1 261 ? 7.352 18.610 3.463 1.00 93.00 261 PHE A C 1
ATOM 1990 O O . PHE A 1 261 ? 8.309 18.715 2.700 1.00 93.00 261 PHE A O 1
ATOM 1997 N N . THR A 1 262 ? 7.220 17.575 4.296 1.00 91.69 262 THR A N 1
ATOM 1998 C CA . THR A 1 262 ? 8.243 16.526 4.390 1.00 91.69 262 THR A CA 1
ATOM 1999 C C . THR A 1 262 ? 8.367 15.747 3.088 1.00 91.69 262 THR A C 1
ATOM 2001 O O . THR A 1 262 ? 9.490 15.538 2.642 1.00 91.69 262 THR A O 1
ATOM 2004 N N . ASN A 1 263 ? 7.261 15.392 2.424 1.00 89.56 263 ASN A N 1
ATOM 2005 C CA . ASN A 1 263 ? 7.323 14.701 1.133 1.00 89.56 263 ASN A CA 1
ATOM 2006 C C . ASN A 1 263 ? 8.020 15.556 0.068 1.00 89.56 263 ASN A C 1
ATOM 2008 O O . ASN A 1 263 ? 8.892 15.057 -0.638 1.00 89.56 263 ASN A O 1
ATOM 2012 N N . MET A 1 264 ? 7.695 16.850 -0.021 1.00 90.31 264 MET A N 1
ATOM 2013 C CA . MET A 1 264 ? 8.353 17.748 -0.979 1.00 90.31 264 MET A CA 1
ATOM 2014 C C . MET A 1 264 ? 9.842 17.925 -0.663 1.00 90.31 264 MET A C 1
ATOM 2016 O O . MET A 1 264 ? 10.674 17.840 -1.564 1.00 90.31 264 MET A O 1
ATOM 2020 N N . VAL A 1 265 ? 10.203 18.099 0.612 1.00 91.25 265 VAL A N 1
ATOM 2021 C CA . VAL A 1 265 ? 11.609 18.176 1.035 1.00 91.25 265 VAL A CA 1
ATOM 2022 C C . VAL A 1 265 ? 12.352 16.889 0.685 1.00 91.25 265 VAL A C 1
ATOM 2024 O O . VAL A 1 265 ? 13.439 16.966 0.127 1.00 91.25 265 VAL A O 1
ATOM 2027 N N . ILE A 1 266 ? 11.783 15.713 0.949 1.00 88.56 266 ILE A N 1
ATOM 2028 C CA . ILE A 1 266 ? 12.420 14.425 0.635 1.00 88.56 266 ILE A CA 1
ATOM 2029 C C . ILE A 1 266 ? 12.641 14.283 -0.875 1.00 88.56 266 ILE A C 1
ATOM 2031 O O . ILE A 1 266 ? 13.758 13.997 -1.299 1.00 88.56 266 ILE A O 1
ATOM 2035 N N . VAL A 1 267 ? 11.614 14.541 -1.692 1.00 86.94 267 VAL A N 1
ATOM 2036 C CA . VAL A 1 267 ? 11.700 14.410 -3.158 1.00 86.94 267 VAL A CA 1
ATOM 2037 C C . VAL A 1 267 ? 12.761 15.345 -3.743 1.00 86.94 267 VAL A C 1
ATOM 2039 O O . VAL A 1 267 ? 13.531 14.934 -4.609 1.00 86.94 267 VAL A O 1
ATOM 2042 N N . TYR A 1 268 ? 12.832 16.592 -3.271 1.00 87.19 268 TYR A N 1
ATOM 2043 C CA . TYR A 1 268 ? 13.782 17.563 -3.816 1.00 87.19 268 TYR A CA 1
ATOM 2044 C C . TYR A 1 268 ? 15.187 17.459 -3.213 1.00 87.19 268 TYR A C 1
ATOM 2046 O O . TYR A 1 268 ? 16.146 17.820 -3.890 1.00 87.19 268 TYR A O 1
ATOM 2054 N N . THR A 1 269 ? 15.346 16.937 -1.991 1.00 87.81 269 THR A N 1
ATOM 2055 C CA . THR A 1 269 ? 16.678 16.729 -1.387 1.00 87.81 269 THR A CA 1
ATOM 2056 C C . THR A 1 269 ? 17.354 15.449 -1.870 1.00 87.81 269 THR A C 1
ATOM 2058 O O . THR A 1 269 ? 18.560 15.460 -2.095 1.00 87.81 269 THR A O 1
ATOM 2061 N N . LEU A 1 270 ? 16.605 14.362 -2.091 1.00 84.19 270 LEU A N 1
ATOM 2062 C CA . LEU A 1 270 ? 17.150 13.095 -2.604 1.00 84.19 270 LEU A CA 1
ATOM 2063 C C . LEU A 1 270 ? 17.346 13.084 -4.131 1.00 84.19 270 LEU A C 1
ATOM 2065 O O . LEU A 1 270 ? 17.823 12.096 -4.695 1.00 84.19 270 LEU A O 1
ATOM 2069 N N . GLY A 1 271 ? 16.997 14.187 -4.796 1.00 78.56 271 GLY A N 1
ATOM 2070 C CA . GLY A 1 271 ? 16.949 14.291 -6.248 1.00 78.56 271 GLY A CA 1
ATOM 2071 C C . GLY A 1 271 ? 15.711 13.596 -6.815 1.00 78.56 271 GLY A C 1
ATOM 2072 O O . GLY A 1 271 ? 15.213 12.616 -6.264 1.00 78.56 271 GLY A O 1
ATOM 2073 N N . VAL A 1 272 ? 15.203 14.100 -7.942 1.00 74.69 272 VAL A N 1
ATOM 2074 C CA . VAL A 1 272 ? 14.011 13.566 -8.627 1.00 74.69 272 VAL A CA 1
ATOM 2075 C C . VAL A 1 272 ? 14.341 12.205 -9.265 1.00 74.69 272 VAL A C 1
ATOM 2077 O O . VAL A 1 272 ? 14.517 12.088 -10.475 1.00 74.69 272 VAL A O 1
ATOM 2080 N N . ARG A 1 273 ? 14.479 11.169 -8.428 1.00 83.38 273 ARG A N 1
ATOM 2081 C CA . ARG A 1 273 ? 14.809 9.782 -8.786 1.00 83.38 273 ARG A CA 1
ATOM 2082 C C . ARG A 1 273 ? 13.591 8.890 -8.515 1.00 83.38 273 ARG A C 1
ATOM 2084 O O . ARG A 1 273 ? 13.543 8.234 -7.474 1.00 83.38 273 ARG A O 1
ATOM 2091 N N . PRO A 1 274 ? 12.583 8.882 -9.405 1.00 81.62 274 PRO A N 1
ATOM 2092 C CA . PRO A 1 274 ? 11.276 8.288 -9.122 1.00 81.62 274 PRO A CA 1
ATOM 2093 C C . PRO A 1 274 ? 11.360 6.797 -8.784 1.00 81.62 274 PRO A C 1
ATOM 2095 O O . PRO A 1 274 ? 10.772 6.376 -7.793 1.00 81.62 274 PRO A O 1
ATOM 2098 N N . VAL A 1 275 ? 12.139 6.021 -9.547 1.00 85.06 275 VAL A N 1
ATOM 2099 C CA . VAL A 1 275 ? 12.304 4.574 -9.328 1.00 85.06 275 VAL A CA 1
ATOM 2100 C C . VAL A 1 275 ? 12.903 4.293 -7.951 1.00 85.06 275 VAL A C 1
ATOM 2102 O O . VAL A 1 275 ? 12.319 3.554 -7.165 1.00 85.06 275 VAL A O 1
ATOM 2105 N N . PHE A 1 276 ? 14.004 4.965 -7.606 1.00 87.75 276 PHE A N 1
ATOM 2106 C CA . PHE A 1 276 ? 14.642 4.820 -6.296 1.00 87.75 276 PHE A CA 1
ATOM 2107 C C . PHE A 1 276 ? 13.700 5.188 -5.142 1.00 87.75 276 PHE A C 1
ATOM 2109 O O . PHE A 1 276 ? 13.605 4.446 -4.169 1.00 87.75 276 PHE A O 1
ATOM 2116 N N . LEU A 1 277 ? 12.984 6.314 -5.243 1.00 88.81 277 LEU A N 1
ATOM 2117 C CA . LEU A 1 277 ? 12.064 6.766 -4.193 1.00 88.81 277 LEU A CA 1
ATOM 2118 C C . LEU A 1 277 ? 10.886 5.800 -4.005 1.00 88.81 277 LEU A C 1
ATOM 2120 O O . LEU A 1 277 ? 10.492 5.529 -2.871 1.00 88.81 277 LEU A O 1
ATOM 2124 N N . VAL A 1 278 ? 10.355 5.255 -5.103 1.00 88.06 278 VAL A N 1
ATOM 2125 C CA . VAL A 1 278 ? 9.305 4.226 -5.090 1.00 88.06 278 VAL A CA 1
ATOM 2126 C C . VAL A 1 278 ? 9.808 2.942 -4.432 1.00 88.06 278 VAL A C 1
ATOM 2128 O O . VAL A 1 278 ? 9.153 2.431 -3.525 1.00 88.06 278 VAL A O 1
ATOM 2131 N N . GLN A 1 279 ? 10.987 2.452 -4.822 1.00 89.06 279 GLN A N 1
ATOM 2132 C CA . GLN A 1 279 ? 11.576 1.245 -4.238 1.00 89.06 279 GLN A CA 1
ATOM 2133 C C . GLN A 1 279 ? 11.885 1.425 -2.744 1.00 89.06 279 GLN A C 1
ATOM 2135 O O . GLN A 1 279 ? 11.559 0.558 -1.932 1.00 89.06 279 GLN A O 1
ATOM 2140 N N . LEU A 1 280 ? 12.449 2.575 -2.361 1.00 89.56 280 LEU A N 1
ATOM 2141 C CA . LEU A 1 280 ? 12.724 2.911 -0.965 1.00 89.56 280 LEU A CA 1
ATOM 2142 C C . LEU A 1 280 ? 11.432 2.962 -0.141 1.00 89.56 280 LEU A C 1
ATOM 2144 O O . LEU A 1 280 ? 11.369 2.368 0.934 1.00 89.56 280 LEU A O 1
ATOM 2148 N N . GLY A 1 281 ? 10.392 3.626 -0.654 1.00 89.44 281 GLY A N 1
ATOM 2149 C CA . GLY A 1 281 ? 9.077 3.674 -0.016 1.00 89.44 281 GLY A CA 1
ATOM 2150 C C . GLY A 1 281 ? 8.481 2.281 0.184 1.00 89.44 281 GLY A C 1
ATOM 2151 O O . GLY A 1 281 ? 8.014 1.971 1.278 1.00 89.44 281 GLY A O 1
ATOM 2152 N N . ALA A 1 282 ? 8.568 1.415 -0.827 1.00 90.38 282 ALA A N 1
ATOM 2153 C CA . ALA A 1 282 ? 8.074 0.044 -0.752 1.00 90.38 282 ALA A CA 1
ATOM 2154 C C . ALA A 1 282 ? 8.801 -0.804 0.300 1.00 90.38 282 ALA A C 1
ATOM 2156 O O . ALA A 1 282 ? 8.169 -1.586 1.008 1.00 90.38 282 ALA A O 1
ATOM 2157 N N . ILE A 1 283 ? 10.112 -0.625 0.453 1.00 90.75 283 ILE A N 1
ATOM 2158 C CA . ILE A 1 283 ? 10.886 -1.322 1.484 1.00 90.75 283 ILE A CA 1
ATOM 2159 C C . ILE A 1 283 ? 10.530 -0.785 2.878 1.00 90.75 283 ILE A C 1
ATOM 2161 O O . ILE A 1 283 ? 10.216 -1.568 3.777 1.00 90.75 283 ILE A O 1
ATOM 2165 N N . LEU A 1 284 ? 10.554 0.540 3.061 1.00 89.94 284 LEU A N 1
ATOM 2166 C CA . LEU A 1 284 ? 10.350 1.166 4.369 1.00 89.94 284 LEU A CA 1
ATOM 2167 C C . LEU A 1 284 ? 8.916 1.006 4.886 1.00 89.94 284 LEU A C 1
ATOM 2169 O O . LEU A 1 284 ? 8.724 0.613 6.032 1.00 89.94 284 LEU A O 1
ATOM 2173 N N . ASP A 1 285 ? 7.916 1.309 4.061 1.00 87.94 285 ASP A N 1
ATOM 2174 C CA . ASP A 1 285 ? 6.505 1.184 4.439 1.00 87.94 285 ASP A CA 1
ATOM 2175 C C . ASP A 1 285 ? 6.018 -0.260 4.284 1.00 87.94 285 ASP A C 1
ATOM 2177 O O . ASP A 1 285 ? 5.418 -0.826 5.192 1.00 87.94 285 ASP A O 1
ATOM 2181 N N . GLY A 1 286 ? 6.299 -0.883 3.142 1.00 84.00 286 GLY A N 1
ATOM 2182 C CA . GLY A 1 286 ? 5.698 -2.158 2.764 1.00 84.00 286 GLY A CA 1
ATOM 2183 C C . GLY A 1 286 ? 6.323 -3.399 3.400 1.00 84.00 286 GLY A C 1
ATOM 2184 O O . GLY A 1 286 ? 5.607 -4.348 3.716 1.00 84.00 286 GLY A O 1
ATOM 2185 N N . LEU A 1 287 ? 7.640 -3.418 3.617 1.00 89.50 287 LEU A N 1
ATOM 2186 C CA . LEU A 1 287 ? 8.319 -4.576 4.211 1.00 89.50 287 LEU A CA 1
ATOM 2187 C C . LEU A 1 287 ? 8.607 -4.380 5.697 1.00 89.50 287 LEU A C 1
ATOM 2189 O O . LEU A 1 287 ? 8.201 -5.219 6.500 1.00 89.50 287 LEU A O 1
ATOM 2193 N N . LEU A 1 288 ? 9.270 -3.283 6.080 1.00 91.69 288 LEU A N 1
ATOM 2194 C CA . LEU A 1 288 ? 9.759 -3.113 7.456 1.00 91.69 288 LEU A CA 1
ATOM 2195 C C . LEU A 1 288 ? 8.638 -3.045 8.499 1.00 91.69 288 LEU A C 1
ATOM 2197 O O . LEU A 1 288 ? 8.797 -3.568 9.604 1.00 91.69 288 LEU A O 1
ATOM 2201 N N . LEU A 1 289 ? 7.506 -2.420 8.169 1.00 92.19 289 LEU A N 1
ATOM 2202 C CA . LEU A 1 289 ? 6.404 -2.229 9.118 1.00 92.19 289 LEU A CA 1
ATOM 2203 C C . LEU A 1 289 ? 5.429 -3.412 9.175 1.00 92.19 289 LEU A C 1
ATOM 2205 O O . LEU A 1 289 ? 4.716 -3.568 10.169 1.00 92.19 289 LEU A O 1
ATOM 2209 N N . THR A 1 290 ? 5.420 -4.284 8.167 1.00 91.81 290 THR A N 1
ATOM 2210 C CA . THR A 1 290 ? 4.470 -5.404 8.065 1.00 91.81 290 THR A CA 1
ATOM 2211 C C . THR A 1 290 ? 4.590 -6.433 9.201 1.00 91.81 290 THR A C 1
ATOM 2213 O O . THR A 1 290 ? 3.552 -6.825 9.743 1.00 91.81 290 THR A O 1
ATOM 2216 N N . PRO A 1 291 ? 5.789 -6.842 9.670 1.00 93.38 291 PRO A N 1
ATOM 2217 C CA . PRO A 1 291 ? 5.903 -7.702 10.848 1.00 93.38 291 PRO A CA 1
ATOM 2218 C C . PRO A 1 291 ? 5.301 -7.044 12.090 1.00 93.38 291 PRO A C 1
ATOM 2220 O O . PRO A 1 291 ? 4.525 -7.660 12.819 1.00 93.38 291 PRO A O 1
ATOM 2223 N N . LEU A 1 292 ? 5.598 -5.761 12.313 1.00 93.50 292 LEU A N 1
ATOM 2224 C CA . LEU A 1 292 ? 5.059 -5.026 13.456 1.00 93.50 292 LEU A CA 1
ATOM 2225 C C . LEU A 1 292 ? 3.534 -4.940 13.377 1.00 93.50 292 LEU A C 1
ATOM 2227 O O . LEU A 1 292 ? 2.859 -5.161 14.380 1.00 93.50 292 LEU A O 1
ATOM 2231 N N . GLN A 1 293 ? 2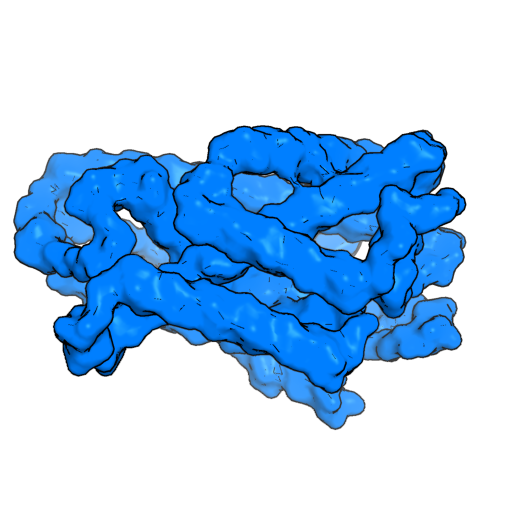.981 -4.694 12.190 1.00 93.75 293 GLN A N 1
ATOM 2232 C CA . GLN A 1 293 ? 1.540 -4.735 11.967 1.00 93.75 293 GLN A CA 1
ATOM 2233 C C . GLN A 1 293 ? 0.948 -6.093 12.322 1.00 93.75 293 GLN A C 1
ATOM 2235 O O . GLN A 1 293 ? -0.033 -6.147 13.063 1.00 93.75 293 GLN A O 1
ATOM 2240 N N . ALA A 1 294 ? 1.537 -7.181 11.824 1.00 94.56 294 ALA A N 1
ATOM 2241 C CA . ALA A 1 294 ? 1.044 -8.526 12.081 1.00 94.56 294 ALA A CA 1
ATOM 2242 C C . ALA A 1 294 ? 1.010 -8.833 13.588 1.00 94.56 294 ALA A C 1
ATOM 2244 O O . ALA A 1 294 ? 0.004 -9.334 14.101 1.00 94.56 294 ALA A O 1
ATOM 2245 N N . LEU A 1 295 ? 2.064 -8.441 14.311 1.00 96.00 295 LEU A N 1
ATOM 2246 C CA . LEU A 1 295 ? 2.137 -8.559 15.764 1.00 96.00 295 LEU A CA 1
ATOM 2247 C C . LEU A 1 295 ? 1.045 -7.730 16.456 1.00 96.00 295 LEU A C 1
ATOM 2249 O O . LEU A 1 295 ? 0.264 -8.274 17.237 1.00 96.00 295 LEU A O 1
ATOM 2253 N N . TRP A 1 296 ? 0.956 -6.429 16.170 1.00 95.06 296 TRP A N 1
ATOM 2254 C CA . TRP A 1 296 ? 0.016 -5.531 16.851 1.00 95.06 296 TRP A CA 1
ATOM 2255 C C . TRP A 1 296 ? -1.449 -5.853 16.545 1.00 95.06 296 TRP A C 1
ATOM 2257 O O . TRP A 1 296 ? -2.283 -5.800 17.451 1.00 95.06 296 TRP A O 1
ATOM 2267 N N . VAL A 1 297 ? -1.767 -6.252 15.311 1.00 95.00 297 VAL A N 1
ATOM 2268 C CA . VAL A 1 297 ? -3.104 -6.741 14.944 1.00 95.00 297 VAL A CA 1
ATOM 2269 C C . VAL A 1 297 ? -3.416 -8.040 15.686 1.00 95.00 297 VAL A C 1
ATOM 2271 O O . VAL A 1 297 ? -4.513 -8.176 16.226 1.00 95.00 297 VAL A O 1
ATOM 2274 N N . GLY A 1 298 ? -2.456 -8.964 15.792 1.00 96.56 298 GLY A N 1
ATOM 2275 C CA . GLY A 1 298 ? -2.614 -10.196 16.569 1.00 96.56 298 GLY A CA 1
ATOM 2276 C C . GLY A 1 298 ? -2.906 -9.922 18.046 1.00 96.56 298 GLY A C 1
ATOM 2277 O O . GLY A 1 298 ? -3.885 -10.435 18.593 1.00 96.56 298 GLY A O 1
ATOM 2278 N N . LEU A 1 299 ? -2.122 -9.050 18.683 1.00 96.56 299 LEU A N 1
ATOM 2279 C CA . LEU A 1 299 ? -2.359 -8.628 20.069 1.00 96.56 299 LEU A CA 1
ATOM 2280 C C . LEU A 1 299 ? -3.731 -7.950 20.219 1.00 96.56 299 LEU A C 1
ATOM 2282 O O . LEU A 1 299 ? -4.472 -8.244 21.160 1.00 96.56 299 LEU A O 1
ATOM 2286 N N . GLY A 1 300 ? -4.103 -7.092 19.268 1.00 94.69 300 GLY A N 1
ATOM 2287 C CA . GLY A 1 300 ? -5.404 -6.431 19.232 1.00 94.69 300 GLY A CA 1
ATOM 2288 C C . GLY A 1 300 ? -6.568 -7.425 19.184 1.00 94.69 300 GLY A C 1
ATOM 2289 O O . GLY A 1 300 ? -7.478 -7.351 20.009 1.00 94.69 300 GLY A O 1
ATOM 2290 N N . LEU A 1 301 ? -6.520 -8.387 18.263 1.00 95.31 301 LEU A N 1
ATOM 2291 C CA . LEU A 1 301 ? -7.594 -9.357 18.041 1.00 95.31 301 LEU A CA 1
ATOM 2292 C C . LEU A 1 301 ? -7.720 -10.397 19.159 1.00 95.31 301 LEU A C 1
ATOM 2294 O O . LEU A 1 301 ? -8.839 -10.759 19.517 1.00 95.31 301 LEU A O 1
ATOM 2298 N N . TYR A 1 302 ? -6.604 -10.878 19.712 1.00 95.94 302 TYR A N 1
ATOM 2299 C CA . TYR A 1 302 ? -6.622 -12.020 20.635 1.00 95.94 302 TYR A CA 1
ATOM 2300 C C . TYR A 1 302 ? -6.414 -11.652 22.106 1.00 95.94 302 TYR A C 1
ATOM 2302 O O . TYR A 1 302 ? -6.821 -12.425 22.970 1.00 95.94 302 TYR A O 1
ATOM 2310 N N . LEU A 1 303 ? -5.830 -10.489 22.423 1.00 95.75 303 LEU A N 1
ATOM 2311 C CA . LEU A 1 303 ? -5.615 -10.059 23.815 1.00 95.75 303 LEU A CA 1
ATOM 2312 C C . LEU A 1 303 ? -6.459 -8.850 24.220 1.00 95.75 303 LEU A C 1
ATOM 2314 O O . LEU A 1 303 ? -6.861 -8.759 25.383 1.00 95.75 303 LEU A O 1
ATOM 2318 N N . VAL A 1 304 ? -6.705 -7.911 23.301 1.00 94.62 304 VAL A N 1
ATOM 2319 C CA . VAL A 1 304 ? -7.431 -6.665 23.605 1.00 94.62 304 VAL A CA 1
ATOM 2320 C C . VAL A 1 304 ? -8.928 -6.815 23.345 1.00 94.62 304 VAL A C 1
ATOM 2322 O O . VAL A 1 304 ? -9.728 -6.512 24.228 1.00 94.62 304 VAL A O 1
ATOM 2325 N N . LEU A 1 305 ? -9.326 -7.336 22.182 1.00 94.31 305 LEU A N 1
ATOM 2326 C CA . LEU A 1 305 ? -10.732 -7.492 21.796 1.00 94.31 305 LEU A CA 1
ATOM 2327 C C . LEU A 1 305 ? -11.586 -8.279 22.815 1.00 94.31 305 LEU A C 1
ATOM 2329 O O . LEU A 1 305 ? -12.676 -7.796 23.131 1.00 94.31 305 LEU A O 1
ATOM 2333 N N . PRO A 1 306 ? -11.121 -9.403 23.410 1.00 94.62 306 PRO A N 1
ATOM 2334 C CA . PRO A 1 306 ? -11.900 -10.122 24.423 1.00 94.62 306 PRO A CA 1
ATOM 2335 C C . PRO A 1 306 ? -12.172 -9.293 25.687 1.00 94.62 306 PRO A C 1
ATOM 2337 O O . PRO A 1 306 ? -13.133 -9.557 26.399 1.00 94.62 306 PRO A O 1
ATOM 2340 N N . LYS A 1 307 ? -11.328 -8.292 25.978 1.00 94.12 307 LYS A N 1
ATOM 2341 C CA . LYS A 1 307 ? -11.472 -7.395 27.138 1.00 94.12 307 LYS A CA 1
ATOM 2342 C C . LYS A 1 307 ? -12.390 -6.202 26.851 1.00 94.12 307 LYS A C 1
ATOM 2344 O O . LYS A 1 307 ? -12.842 -5.540 27.784 1.00 94.12 307 LYS A O 1
ATOM 2349 N N . LEU A 1 308 ? -12.630 -5.897 25.573 1.00 92.75 308 LEU A N 1
ATOM 2350 C CA . LEU A 1 308 ? -13.457 -4.770 25.139 1.00 92.75 308 LEU A CA 1
ATOM 2351 C C . LEU A 1 308 ? -14.934 -5.139 24.972 1.00 92.75 308 LEU A C 1
ATOM 2353 O O . LEU A 1 308 ? -15.788 -4.272 25.137 1.00 92.75 308 LEU A O 1
ATOM 2357 N N . LEU A 1 309 ? -15.233 -6.389 24.620 1.00 95.19 309 LEU A N 1
ATOM 2358 C CA . LEU A 1 309 ? -16.591 -6.855 24.334 1.00 95.19 309 LEU A CA 1
ATOM 2359 C C . LEU A 1 309 ? -17.243 -7.517 25.555 1.00 95.19 309 LEU A C 1
ATOM 2361 O O . LEU A 1 309 ? -16.563 -8.013 26.452 1.00 95.19 309 LEU A O 1
ATOM 2365 N N . SER A 1 310 ? -18.578 -7.565 25.564 1.00 94.88 310 SER A N 1
ATOM 2366 C CA . SER A 1 310 ? -19.315 -8.479 26.445 1.00 94.88 310 SER A CA 1
ATOM 2367 C C . SER A 1 310 ? -18.997 -9.940 26.087 1.00 94.88 310 SER A C 1
ATOM 2369 O O . SER A 1 310 ? -18.601 -10.236 24.956 1.00 94.88 310 SER A O 1
ATOM 2371 N N . LYS A 1 311 ? -19.197 -10.873 27.026 1.00 94.50 311 LYS A N 1
ATOM 2372 C CA . LYS A 1 311 ? -18.960 -12.307 26.781 1.00 94.50 311 LYS A CA 1
ATOM 2373 C C . LYS A 1 311 ? -19.810 -12.830 25.615 1.00 94.50 311 LYS A C 1
ATOM 2375 O O . LYS A 1 311 ? -19.275 -13.441 24.696 1.00 94.50 311 LYS A O 1
ATOM 2380 N N . ASP A 1 312 ? -21.098 -12.492 25.614 1.00 94.50 312 ASP A N 1
ATOM 2381 C CA . ASP A 1 312 ? -22.043 -12.902 24.571 1.00 94.50 312 ASP A CA 1
ATOM 2382 C C . ASP A 1 312 ? -21.665 -12.335 23.197 1.00 94.50 312 ASP A C 1
ATOM 2384 O O . ASP A 1 312 ? -21.766 -13.027 22.182 1.00 94.50 312 ASP A O 1
ATOM 2388 N N . ALA A 1 313 ? -21.199 -11.081 23.149 1.00 95.56 313 ALA A N 1
ATOM 2389 C CA . ALA A 1 313 ? -20.745 -10.470 21.907 1.00 95.56 313 ALA A CA 1
ATOM 2390 C C . ALA A 1 313 ? -19.432 -11.088 21.413 1.00 95.56 313 ALA A C 1
ATOM 2392 O O . ALA A 1 313 ? -19.280 -11.335 20.213 1.00 95.56 313 ALA A O 1
ATOM 2393 N N . TYR A 1 314 ? -18.494 -11.371 22.321 1.00 96.19 314 TYR A N 1
ATOM 2394 C CA . TYR A 1 314 ? -17.231 -12.018 21.981 1.00 96.19 314 TYR A CA 1
ATOM 2395 C C . TYR A 1 314 ? -17.446 -13.425 21.418 1.00 96.19 314 TYR A C 1
ATOM 2397 O O . TYR A 1 314 ? -16.842 -13.758 20.403 1.00 96.19 314 TYR A O 1
ATOM 2405 N N . ASP A 1 315 ? -18.349 -14.228 21.981 1.00 95.31 315 ASP A N 1
ATOM 2406 C CA . ASP A 1 315 ? -18.619 -15.581 21.473 1.00 95.31 315 ASP A CA 1
ATOM 2407 C C . ASP A 1 315 ? -19.089 -15.581 20.005 1.00 95.31 315 ASP A C 1
ATOM 2409 O O . ASP A 1 315 ? -18.765 -16.492 19.234 1.00 95.31 315 ASP A O 1
ATOM 2413 N N . VAL A 1 316 ? -19.791 -14.524 19.585 1.00 96.12 316 VAL A N 1
ATOM 2414 C CA . VAL A 1 316 ? -20.241 -14.332 18.199 1.00 96.12 316 VAL A CA 1
ATOM 2415 C C . VAL A 1 316 ? -19.132 -13.773 17.299 1.00 96.12 316 VAL A C 1
ATOM 2417 O O . VAL A 1 316 ? -18.981 -14.242 16.159 1.00 96.12 316 VAL A O 1
ATOM 2420 N N . LEU A 1 317 ? -18.383 -12.781 17.793 1.00 95.25 317 LEU A N 1
ATOM 2421 C CA . LEU A 1 317 ? -17.398 -11.985 17.042 1.00 95.25 317 LEU A CA 1
ATOM 2422 C C . LEU A 1 317 ? -15.962 -12.509 17.134 1.00 95.25 317 LEU A C 1
ATOM 2424 O O . LEU A 1 317 ? -15.072 -11.936 16.505 1.00 95.25 317 LEU A O 1
ATOM 2428 N N . ARG A 1 318 ? -15.723 -13.573 17.905 1.00 94.62 318 ARG A N 1
ATOM 2429 C CA . ARG A 1 318 ? -14.385 -14.122 18.127 1.00 94.62 318 ARG A CA 1
ATOM 2430 C C . ARG A 1 318 ? -13.668 -14.366 16.793 1.00 94.62 318 ARG A C 1
ATOM 2432 O O . ARG A 1 318 ? -14.231 -15.020 15.904 1.00 94.62 318 ARG A O 1
ATOM 2439 N N . PRO A 1 319 ? -12.430 -13.873 16.639 1.00 93.88 319 PRO A N 1
ATOM 2440 C CA . PRO A 1 319 ? -11.645 -14.142 15.448 1.00 93.88 319 PRO A CA 1
ATOM 2441 C C . PRO A 1 319 ? -11.354 -15.643 15.356 1.00 93.88 319 PRO A C 1
ATOM 2443 O O . PRO A 1 319 ? -11.013 -16.294 16.345 1.00 93.88 319 PRO A O 1
ATOM 2446 N N . HIS A 1 320 ? -11.484 -16.205 14.157 1.00 94.44 320 HIS A N 1
ATOM 2447 C CA . HIS A 1 320 ? -11.137 -17.602 13.921 1.00 94.44 320 HIS A CA 1
ATOM 2448 C C . HIS A 1 320 ? -9.620 -17.806 14.078 1.00 94.44 320 HIS A C 1
ATOM 2450 O O . HIS A 1 320 ? -8.842 -16.916 13.740 1.00 94.44 320 HIS A O 1
ATOM 2456 N N . TRP A 1 321 ? -9.171 -18.963 14.571 1.00 94.81 321 TRP A N 1
ATOM 2457 C CA . TRP A 1 321 ? -7.746 -19.236 14.842 1.00 94.81 321 TRP A CA 1
ATOM 2458 C C . TRP A 1 321 ? -6.856 -19.153 13.591 1.00 94.81 321 TRP A C 1
ATOM 2460 O O . TRP A 1 321 ? -5.662 -18.884 13.696 1.00 94.81 321 TRP A O 1
ATOM 2470 N N . SER A 1 322 ? -7.435 -19.325 12.400 1.00 95.50 322 SER A N 1
ATOM 2471 C CA . SER A 1 322 ? -6.721 -19.167 11.129 1.00 95.50 322 SER A CA 1
ATOM 2472 C C . SER A 1 322 ? -6.122 -17.770 10.958 1.00 95.50 322 SER A C 1
ATOM 2474 O O . SER A 1 322 ? -5.074 -17.646 10.331 1.00 95.50 322 SER A O 1
ATOM 2476 N N . PHE A 1 323 ? -6.730 -16.723 11.536 1.00 94.62 323 PHE A N 1
ATOM 2477 C CA . PHE A 1 323 ? -6.139 -15.383 11.505 1.00 94.62 323 PHE A CA 1
ATOM 2478 C C . PHE A 1 323 ? -4.865 -15.308 12.353 1.00 94.62 323 PHE A C 1
ATOM 2480 O O . PHE A 1 323 ? -3.903 -14.691 11.914 1.00 94.62 323 PHE A O 1
ATOM 2487 N N . ALA A 1 324 ? -4.803 -15.981 13.507 1.00 95.75 324 ALA A N 1
ATOM 2488 C CA . ALA A 1 324 ? -3.585 -16.053 14.315 1.00 95.75 324 ALA A CA 1
ATOM 2489 C C . ALA A 1 324 ? -2.448 -16.722 13.539 1.00 95.75 324 ALA A C 1
ATOM 2491 O O . ALA A 1 324 ? -1.334 -16.209 13.524 1.00 95.75 324 ALA A O 1
ATOM 2492 N N . VAL A 1 325 ? -2.741 -17.830 12.852 1.00 97.06 325 VAL A N 1
ATOM 2493 C CA . VAL A 1 325 ? -1.750 -18.532 12.024 1.00 97.06 325 VAL A CA 1
ATOM 2494 C C . VAL A 1 325 ? -1.302 -17.668 10.849 1.00 97.06 325 VAL A C 1
ATOM 2496 O O . VAL A 1 325 ? -0.104 -17.556 10.611 1.00 97.06 325 VAL A O 1
ATOM 2499 N N . GLY A 1 326 ? -2.234 -17.003 10.159 1.00 95.69 326 GLY A N 1
ATOM 2500 C CA . GLY A 1 326 ? -1.905 -16.082 9.070 1.00 95.69 326 GLY A CA 1
ATOM 2501 C C . GLY A 1 326 ? -1.031 -14.910 9.524 1.00 95.69 326 GLY A C 1
ATOM 2502 O O . GLY A 1 326 ? -0.040 -14.597 8.872 1.00 95.69 326 GLY A O 1
ATOM 2503 N N . LEU A 1 327 ? -1.344 -14.303 10.673 1.00 96.12 327 LEU A N 1
ATOM 2504 C CA . LEU A 1 327 ? -0.560 -13.207 11.252 1.00 96.12 327 LEU A CA 1
ATOM 2505 C C . LEU A 1 327 ? 0.819 -13.679 11.731 1.00 96.12 327 LEU A C 1
ATOM 2507 O O . LEU A 1 327 ? 1.808 -12.992 11.498 1.00 96.12 327 LEU A O 1
ATOM 2511 N N . ALA A 1 328 ? 0.912 -14.858 12.351 1.00 97.25 328 ALA A N 1
ATOM 2512 C CA . ALA A 1 328 ? 2.192 -15.438 12.752 1.00 97.25 328 ALA A CA 1
ATOM 2513 C C . ALA A 1 328 ? 3.071 -15.749 11.532 1.00 97.25 328 ALA A C 1
ATOM 2515 O O . ALA A 1 328 ? 4.253 -15.413 11.523 1.00 97.25 328 ALA A O 1
ATOM 2516 N N . LEU A 1 329 ? 2.491 -16.327 10.477 1.00 96.56 329 LEU A N 1
ATOM 2517 C CA . LEU A 1 329 ? 3.199 -16.578 9.225 1.00 96.56 329 LEU A CA 1
ATOM 2518 C C . LEU A 1 329 ? 3.673 -15.269 8.584 1.00 96.56 329 LEU A C 1
ATOM 2520 O O . LEU A 1 329 ? 4.835 -15.174 8.200 1.00 96.56 329 LEU A O 1
ATOM 2524 N N . ALA A 1 330 ? 2.815 -14.246 8.523 1.00 93.38 330 ALA A N 1
ATOM 2525 C CA . ALA A 1 330 ? 3.191 -12.929 8.016 1.00 93.38 330 ALA A CA 1
ATOM 2526 C C . ALA A 1 330 ? 4.339 -12.314 8.835 1.00 93.38 330 ALA A C 1
ATOM 2528 O O . ALA A 1 330 ? 5.315 -11.838 8.260 1.00 93.38 330 ALA A O 1
ATOM 2529 N N . PHE A 1 331 ? 4.279 -12.387 10.169 1.00 96.06 331 PHE A N 1
ATOM 2530 C CA . PHE A 1 331 ? 5.358 -11.921 11.041 1.00 96.06 331 PHE A CA 1
ATOM 2531 C C . PHE A 1 331 ? 6.689 -12.615 10.730 1.00 96.06 331 PHE A C 1
ATOM 2533 O O . PHE A 1 331 ? 7.709 -11.945 10.589 1.00 96.06 331 PHE A O 1
ATOM 2540 N N . LEU A 1 332 ? 6.680 -13.943 10.588 1.00 96.56 332 LEU A N 1
ATOM 2541 C CA . LEU A 1 332 ? 7.888 -14.724 10.325 1.00 96.56 332 LEU A CA 1
ATOM 2542 C C . LEU A 1 332 ? 8.455 -14.466 8.923 1.00 96.56 332 LEU A C 1
ATOM 2544 O O . LEU A 1 332 ? 9.655 -14.238 8.789 1.00 96.56 332 LEU A O 1
ATOM 2548 N N . VAL A 1 333 ? 7.608 -14.466 7.889 1.00 93.31 333 VAL A N 1
ATOM 2549 C CA . VAL A 1 333 ? 8.030 -14.276 6.490 1.00 93.31 333 VAL A CA 1
ATOM 2550 C C . VAL A 1 333 ? 8.570 -12.867 6.267 1.00 93.31 333 VAL A C 1
ATOM 2552 O O . VAL A 1 333 ? 9.691 -12.702 5.787 1.00 93.31 333 VAL A O 1
ATOM 2555 N N . PHE A 1 334 ? 7.816 -11.839 6.658 1.00 92.50 334 PHE A N 1
ATOM 2556 C CA . PHE A 1 334 ? 8.288 -10.466 6.498 1.00 92.50 334 PHE A CA 1
ATOM 2557 C C . PHE A 1 334 ? 9.431 -10.155 7.474 1.00 92.50 334 PHE A C 1
ATOM 2559 O O . PHE A 1 334 ? 10.342 -9.417 7.120 1.00 92.50 334 PHE A O 1
ATOM 2566 N N . GLY A 1 335 ? 9.458 -10.773 8.661 1.00 94.81 335 GLY A N 1
ATOM 2567 C CA . GLY A 1 335 ? 10.584 -10.675 9.592 1.00 94.81 335 GLY A CA 1
ATOM 2568 C C . GLY A 1 335 ? 11.878 -11.236 9.000 1.00 94.81 335 GLY A C 1
ATOM 2569 O O . GLY A 1 335 ? 12.929 -10.605 9.116 1.00 94.81 335 GLY A O 1
ATOM 2570 N N . TYR A 1 336 ? 11.800 -12.366 8.291 1.00 94.50 336 TYR A N 1
ATOM 2571 C CA . TYR A 1 336 ? 12.921 -12.909 7.524 1.00 94.50 336 TYR A CA 1
ATOM 2572 C C . TYR A 1 336 ? 13.395 -11.928 6.444 1.00 94.50 336 TYR A C 1
ATOM 2574 O O . TYR A 1 336 ? 14.597 -11.680 6.337 1.00 94.50 336 TYR A O 1
ATOM 2582 N N . PHE A 1 337 ? 12.483 -11.311 5.686 1.00 92.81 337 PHE A N 1
ATOM 2583 C CA . PHE A 1 337 ? 12.874 -10.299 4.699 1.00 92.81 337 PHE A CA 1
ATOM 2584 C C . PHE A 1 337 ? 13.575 -9.099 5.341 1.00 92.81 337 PHE A C 1
ATOM 2586 O O . PHE A 1 337 ? 14.590 -8.643 4.819 1.00 92.81 337 PHE A O 1
ATOM 2593 N N . CYS A 1 338 ? 13.104 -8.640 6.500 1.00 92.25 338 CYS A N 1
ATOM 2594 C CA . CYS A 1 338 ? 13.708 -7.524 7.226 1.00 92.25 338 CYS A CA 1
ATOM 2595 C C . CYS A 1 338 ? 15.100 -7.827 7.784 1.00 92.25 338 CYS A C 1
ATOM 2597 O O . CYS A 1 338 ? 15.970 -6.962 7.742 1.00 92.25 338 CYS A O 1
ATOM 2599 N N . ILE A 1 339 ? 15.306 -9.029 8.325 1.00 93.38 339 ILE A N 1
ATOM 2600 C CA . ILE A 1 339 ? 16.545 -9.386 9.034 1.00 93.38 339 ILE A CA 1
ATOM 2601 C C . ILE A 1 339 ? 17.596 -9.966 8.082 1.00 93.38 339 ILE A C 1
ATOM 2603 O O . ILE A 1 339 ? 18.788 -9.782 8.309 1.00 93.38 339 ILE A O 1
ATOM 2607 N N . VAL A 1 340 ? 17.171 -10.666 7.028 1.00 91.94 340 VAL A N 1
ATOM 2608 C CA . VAL A 1 340 ? 18.073 -11.401 6.132 1.00 91.94 340 VAL A CA 1
ATOM 2609 C C . VAL A 1 340 ? 18.150 -10.741 4.761 1.00 91.94 340 VAL A C 1
ATOM 2611 O O . VAL A 1 340 ? 19.231 -10.334 4.345 1.00 91.94 340 VAL A O 1
ATOM 2614 N N . GLN A 1 341 ? 17.021 -10.602 4.059 1.00 90.62 341 GLN A N 1
ATOM 2615 C CA . GLN A 1 341 ? 17.049 -10.205 2.644 1.00 90.62 341 GLN A CA 1
ATOM 2616 C C . GLN A 1 341 ? 17.366 -8.723 2.431 1.00 90.62 341 GLN A C 1
ATOM 2618 O O . GLN A 1 341 ? 18.181 -8.397 1.573 1.00 90.62 341 GLN A O 1
ATOM 2623 N N . ILE A 1 342 ? 16.780 -7.814 3.215 1.00 90.75 342 ILE A N 1
ATOM 2624 C CA . ILE A 1 342 ? 17.066 -6.377 3.095 1.00 90.75 342 ILE A CA 1
ATOM 2625 C C . ILE A 1 342 ? 18.554 -6.091 3.374 1.00 90.75 342 ILE A C 1
ATOM 2627 O O . ILE A 1 342 ? 19.188 -5.462 2.526 1.00 90.75 342 ILE A O 1
ATOM 2631 N N . PRO A 1 343 ? 19.164 -6.568 4.482 1.00 90.38 343 PRO A N 1
ATOM 2632 C CA . PRO A 1 343 ? 20.594 -6.378 4.710 1.00 90.38 343 PRO A CA 1
ATOM 2633 C C . PRO A 1 343 ? 21.463 -7.019 3.630 1.00 90.38 343 PRO A C 1
ATOM 2635 O O . PRO A 1 343 ? 22.431 -6.399 3.204 1.00 90.38 343 PRO A O 1
ATOM 2638 N N . PHE A 1 344 ? 21.101 -8.211 3.146 1.00 88.31 344 PHE A N 1
ATOM 2639 C CA . PHE A 1 344 ? 21.812 -8.862 2.045 1.00 88.31 344 PHE A CA 1
ATOM 2640 C C . PHE A 1 344 ? 21.804 -8.013 0.768 1.00 88.31 344 PHE A C 1
ATOM 2642 O O . PHE A 1 344 ? 22.827 -7.887 0.114 1.00 88.31 344 PHE A O 1
ATOM 2649 N N . VAL A 1 345 ? 20.681 -7.377 0.428 1.00 86.56 345 VAL A N 1
ATOM 2650 C CA . VAL A 1 345 ? 20.575 -6.525 -0.768 1.00 86.56 345 VAL A CA 1
ATOM 2651 C C . VAL A 1 345 ? 21.295 -5.181 -0.619 1.00 86.56 345 VAL A C 1
ATOM 2653 O O . VAL A 1 345 ? 21.776 -4.626 -1.612 1.00 86.56 345 VAL A O 1
ATOM 2656 N N . LEU A 1 346 ? 21.325 -4.627 0.596 1.00 81.44 346 LEU A N 1
ATOM 2657 C CA . LEU A 1 346 ? 21.925 -3.319 0.870 1.00 81.44 346 LEU A CA 1
ATOM 2658 C C . LEU A 1 346 ? 23.436 -3.384 1.121 1.00 81.44 346 LEU A C 1
ATOM 2660 O O . LEU A 1 346 ? 24.133 -2.425 0.792 1.00 81.44 346 LEU A O 1
ATOM 2664 N N . PHE A 1 347 ? 23.927 -4.473 1.718 1.00 80.00 347 PHE A N 1
ATOM 2665 C CA . PHE A 1 347 ? 25.311 -4.595 2.191 1.00 80.00 347 PHE A CA 1
ATOM 2666 C C . PHE A 1 347 ? 26.092 -5.774 1.592 1.00 80.00 347 PHE A C 1
ATOM 2668 O O . PHE A 1 347 ? 27.301 -5.836 1.810 1.00 80.00 347 PHE A O 1
ATOM 2675 N N . GLY A 1 348 ? 25.427 -6.707 0.902 1.00 62.00 348 GLY A N 1
ATOM 2676 C CA . GLY A 1 348 ? 26.050 -7.837 0.199 1.00 62.00 348 GLY A CA 1
ATOM 2677 C C . GLY A 1 348 ? 26.304 -7.532 -1.269 1.00 62.00 348 GLY A C 1
ATOM 2678 O O . GLY A 1 348 ? 27.362 -7.974 -1.762 1.00 62.00 348 GLY A O 1
#

Secondary structure (DSSP, 8-state):
---SS---HHHHHHHHHHHHHHHHHH---HHHHHHHHHHHHHHHHHHHHHHHHT---HHHHHHHTS---PPPPHHHHHTT--S-THHHHHHHHHHTT-HHHHHHHHHHHHHHTTTGGGGG--TTPPP-HHHHTT--HHHHHHHHHHHHHHHHHHHHHHHHHHHHHHHHHHHHHHHTGGGT----STTHHHHHHHHHHHHHHHHHHHHHHHHHHHHHHHHHHHHHHHHHHHHHHHHHHH-HHHHHHS-HHHHHHHHHHHHHHHHHHHHHHS-S-HHHHHHHHIIIIIISSHHHHHHHHHHIIIIIHHHHS-HHHHHHHPPPHHHHHHHHHHHHHHHHIIIIIHHHHHH-